Protein AF-A0A4Y9ZRH6-F1 (afdb_monomer_lite)

Organism: NCBI:txid135208

pLDDT: mean 76.88, std 17.37, range [29.81, 97.06]

Structure (mmCIF, N/CA/C/O backbone):
data_AF-A0A4Y9ZRH6-F1
#
_entry.id   AF-A0A4Y9ZRH6-F1
#
loop_
_atom_site.group_PDB
_atom_site.id
_atom_site.type_symbol
_atom_site.label_atom_id
_atom_site.label_alt_id
_atom_site.label_comp_id
_atom_site.label_asym_id
_atom_site.label_entity_id
_atom_site.label_seq_id
_atom_site.pdbx_PDB_ins_code
_atom_site.Cartn_x
_atom_site.Cartn_y
_atom_site.Cartn_z
_atom_site.occupancy
_atom_site.B_iso_or_equiv
_atom_site.auth_seq_id
_atom_site.auth_comp_id
_atom_site.auth_asym_id
_atom_site.auth_atom_id
_atom_site.pdbx_PDB_model_num
ATOM 1 N N . MET A 1 1 ? -8.234 -29.276 22.939 1.00 29.81 1 MET A N 1
ATOM 2 C CA . MET A 1 1 ? -7.786 -28.332 23.986 1.00 29.81 1 MET A CA 1
ATOM 3 C C . MET A 1 1 ? -8.443 -26.988 23.725 1.00 29.81 1 MET A C 1
ATOM 5 O O . MET A 1 1 ? -8.196 -26.411 22.676 1.00 29.81 1 MET A O 1
ATOM 9 N N . HIS A 1 2 ? -9.312 -26.534 24.627 1.00 30.56 2 HIS A N 1
ATOM 10 C CA . HIS A 1 2 ? -9.895 -25.193 24.592 1.00 30.56 2 HIS A CA 1
ATOM 11 C C . HIS A 1 2 ? -9.043 -24.283 25.479 1.00 30.56 2 HIS A C 1
ATOM 13 O O . HIS A 1 2 ? -9.011 -24.467 26.691 1.00 30.56 2 HIS A O 1
ATOM 19 N N . PHE A 1 3 ? -8.338 -23.324 24.879 1.00 36.41 3 PHE A N 1
ATOM 20 C CA . PHE A 1 3 ? -7.765 -22.205 25.623 1.00 36.41 3 PHE A CA 1
ATOM 21 C C . PHE A 1 3 ? -8.891 -21.202 25.886 1.00 36.41 3 PHE A C 1
ATOM 23 O O . PHE A 1 3 ? -9.261 -20.420 25.013 1.00 36.41 3 PHE A O 1
ATOM 30 N N . THR A 1 4 ? -9.487 -21.264 27.071 1.00 41.31 4 THR A N 1
ATOM 31 C CA . THR A 1 4 ? -10.349 -20.201 27.592 1.00 41.31 4 THR A CA 1
ATOM 32 C C . THR A 1 4 ? -9.471 -19.233 28.370 1.00 41.31 4 THR A C 1
ATOM 34 O O . THR A 1 4 ? -8.949 -19.582 29.426 1.00 41.31 4 THR A O 1
ATOM 37 N N . PHE A 1 5 ? -9.275 -18.030 27.828 1.00 48.41 5 PHE A N 1
ATOM 38 C CA . PHE A 1 5 ? -8.678 -16.926 28.575 1.00 48.41 5 PHE A CA 1
ATOM 39 C C . PHE A 1 5 ? -9.571 -16.623 29.787 1.00 48.41 5 PHE A C 1
ATOM 41 O O . PHE A 1 5 ? -10.789 -16.510 29.639 1.00 48.41 5 PHE A O 1
ATOM 48 N N . GLY A 1 6 ? -8.980 -16.560 30.983 1.00 41.19 6 GLY A N 1
ATOM 49 C CA . GLY A 1 6 ? -9.713 -16.265 32.213 1.00 41.19 6 GLY A CA 1
ATOM 50 C C . GLY A 1 6 ? 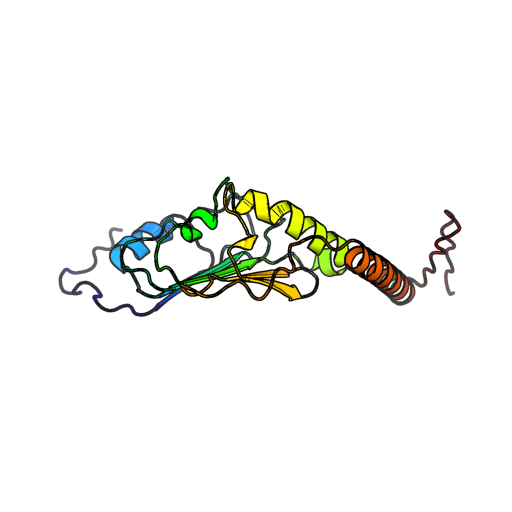-10.376 -14.889 32.145 1.00 41.19 6 GLY A C 1
ATOM 51 O O . GLY A 1 6 ? -9.786 -13.942 31.627 1.00 41.19 6 GLY A O 1
ATOM 52 N N . ALA A 1 7 ? -11.584 -14.778 32.702 1.00 49.62 7 ALA A N 1
ATOM 53 C CA . ALA A 1 7 ? -12.368 -13.540 32.782 1.00 49.62 7 ALA A CA 1
ATOM 54 C C . ALA A 1 7 ? -11.672 -12.392 33.553 1.00 49.62 7 ALA A C 1
ATOM 56 O O . ALA A 1 7 ? -12.177 -11.275 33.586 1.00 49.62 7 ALA A O 1
ATOM 57 N N . GLU A 1 8 ? -10.514 -12.666 34.159 1.00 45.28 8 GLU A N 1
ATOM 58 C CA . GLU A 1 8 ? -9.693 -11.719 34.922 1.00 45.28 8 GLU A CA 1
ATOM 59 C C . GLU A 1 8 ? -8.748 -10.882 34.049 1.00 45.28 8 GLU A C 1
ATOM 61 O O . GLU A 1 8 ? -8.195 -9.881 34.502 1.00 45.28 8 GLU A O 1
ATOM 66 N N . LEU A 1 9 ? -8.584 -11.241 32.773 1.00 48.19 9 LEU A N 1
ATOM 67 C CA . LEU A 1 9 ? -7.953 -10.356 31.804 1.00 48.19 9 LEU A CA 1
ATOM 68 C C . LEU A 1 9 ? -9.015 -9.367 31.330 1.00 48.19 9 LEU A C 1
ATOM 70 O O . LEU A 1 9 ? -9.773 -9.655 30.403 1.00 48.19 9 LEU A O 1
ATOM 74 N N . ALA A 1 10 ? -9.079 -8.202 31.982 1.00 45.12 10 ALA A N 1
ATOM 75 C CA . ALA A 1 10 ? -9.819 -7.061 31.456 1.00 45.12 10 ALA A CA 1
ATOM 76 C C . ALA A 1 10 ? -9.507 -6.906 29.952 1.00 45.12 10 ALA A C 1
ATOM 78 O O . ALA A 1 10 ? -8.356 -7.133 29.555 1.00 45.12 10 ALA A O 1
ATOM 79 N N . PRO A 1 11 ? -10.490 -6.542 29.101 1.00 48.72 11 PRO A N 1
ATOM 80 C CA . PRO A 1 11 ? -10.232 -6.286 27.691 1.00 48.72 11 PRO A CA 1
ATOM 81 C C . PRO A 1 11 ? -9.013 -5.374 27.589 1.00 48.72 11 PRO A C 1
ATOM 83 O O . PRO A 1 11 ? -8.936 -4.376 28.312 1.00 48.72 11 PRO A O 1
ATOM 86 N N . TRP A 1 12 ? -8.038 -5.750 26.762 1.00 52.88 12 TRP A N 1
ATOM 87 C CA . TRP A 1 12 ? -6.820 -4.972 26.559 1.00 52.88 12 TRP A CA 1
ATOM 88 C C . TRP A 1 12 ? -7.225 -3.643 25.918 1.00 52.88 12 TRP A C 1
ATOM 90 O O . TRP A 1 12 ? -7.275 -3.505 24.704 1.00 52.88 12 TRP A O 1
ATOM 100 N N . THR A 1 13 ? -7.596 -2.675 26.750 1.00 52.75 13 THR A N 1
ATOM 101 C CA . THR A 1 13 ? -8.330 -1.465 26.351 1.00 52.75 13 THR A CA 1
ATOM 102 C C . THR A 1 13 ? -7.441 -0.441 25.652 1.00 52.75 13 THR A C 1
ATOM 104 O O . THR A 1 13 ? -7.932 0.585 25.198 1.00 52.75 13 THR A O 1
ATOM 107 N N . HIS A 1 14 ? -6.135 -0.703 25.561 1.00 59.50 14 HIS A N 1
ATOM 108 C CA . HIS A 1 14 ? -5.148 0.285 25.137 1.00 59.50 14 HIS A CA 1
ATOM 109 C C . HIS A 1 14 ? -3.983 -0.342 24.361 1.00 59.50 14 HIS A C 1
ATOM 111 O O . HIS A 1 14 ? -2.826 0.019 24.580 1.00 59.50 14 HIS A O 1
ATOM 117 N N . VAL A 1 15 ? -4.244 -1.292 23.456 1.00 66.75 15 VAL A N 1
ATOM 118 C CA . VAL A 1 15 ? -3.190 -1.689 22.511 1.00 66.75 15 VAL A CA 1
ATOM 119 C C . VAL A 1 15 ? -2.981 -0.541 21.523 1.00 66.75 15 VAL A C 1
ATOM 121 O O . VAL A 1 15 ? -3.800 -0.312 20.640 1.00 66.75 15 VAL A O 1
ATOM 124 N N . GLY A 1 16 ? -1.900 0.220 21.702 1.00 78.62 16 GLY A N 1
ATOM 125 C CA . GLY A 1 16 ? -1.593 1.369 20.845 1.00 78.62 16 GLY A CA 1
ATOM 126 C C . GLY A 1 16 ? -1.285 0.948 19.409 1.00 78.62 16 GLY A C 1
ATOM 127 O O . GLY A 1 16 ? -1.923 1.433 18.476 1.00 78.62 16 GLY A O 1
ATOM 128 N N . SER A 1 17 ? -0.355 0.002 19.244 1.00 89.06 17 SER A N 1
ATOM 129 C CA . SER A 1 17 ? 0.072 -0.494 17.937 1.00 89.06 17 SER A CA 1
ATOM 130 C C . SER A 1 17 ? 0.304 -2.007 17.919 1.00 89.06 17 SER A C 1
ATOM 132 O O . SER A 1 17 ? 0.752 -2.596 18.904 1.00 89.06 17 SER A O 1
ATOM 134 N N . ILE A 1 18 ? 0.003 -2.651 16.787 1.00 91.06 18 ILE A N 1
ATOM 135 C CA . ILE A 1 18 ? 0.317 -4.066 16.530 1.00 91.06 18 ILE A CA 1
ATOM 136 C C . ILE A 1 18 ? 1.046 -4.193 15.195 1.00 91.06 18 ILE A C 1
ATOM 138 O O . ILE A 1 18 ? 0.680 -3.552 14.212 1.00 91.06 18 ILE A O 1
ATOM 142 N N . LYS A 1 19 ? 2.041 -5.084 15.140 1.00 93.69 19 LYS A N 1
ATOM 143 C CA . LYS A 1 19 ? 2.654 -5.541 13.891 1.00 93.69 19 LYS A CA 1
ATOM 144 C C . LYS A 1 19 ? 2.364 -7.021 13.665 1.00 93.69 19 LYS A C 1
ATOM 146 O O . LYS A 1 19 ? 2.701 -7.850 14.506 1.00 93.69 19 LYS A O 1
ATOM 151 N N . ILE A 1 20 ? 1.803 -7.342 12.505 1.00 92.62 20 ILE A N 1
ATOM 152 C CA . ILE A 1 20 ? 1.504 -8.702 12.060 1.00 92.62 20 ILE A CA 1
ATOM 153 C C . ILE A 1 20 ? 2.400 -9.038 10.875 1.00 92.62 20 ILE A C 1
ATOM 155 O O . ILE A 1 20 ? 2.472 -8.285 9.905 1.00 92.62 20 ILE A O 1
ATOM 159 N N . LYS A 1 21 ? 3.070 -10.188 10.956 1.00 91.69 21 LYS A N 1
ATOM 160 C CA . LYS A 1 21 ? 3.791 -10.792 9.833 1.00 91.69 21 LYS A CA 1
ATOM 161 C C . LYS A 1 21 ? 3.007 -11.975 9.297 1.00 91.69 21 LYS A C 1
ATOM 163 O O . LYS A 1 21 ? 2.427 -12.712 10.090 1.00 91.69 21 LYS A O 1
ATOM 168 N N . ASN A 1 22 ? 3.071 -12.180 7.984 1.00 87.94 22 ASN A N 1
ATOM 169 C CA . ASN A 1 22 ? 2.345 -13.231 7.277 1.00 87.94 22 ASN A CA 1
ATOM 170 C C . ASN A 1 22 ? 0.850 -13.182 7.610 1.00 87.94 22 ASN A C 1
ATOM 172 O O . ASN A 1 22 ? 0.287 -14.137 8.141 1.00 87.94 22 ASN A O 1
ATOM 176 N N . PHE A 1 23 ? 0.238 -12.022 7.371 1.00 89.44 23 PHE A N 1
ATOM 177 C CA . PHE A 1 23 ? -1.186 -11.837 7.621 1.00 89.44 23 PHE A CA 1
ATOM 178 C C . PHE A 1 23 ? -2.036 -12.811 6.797 1.00 89.44 23 PHE A C 1
ATOM 180 O O . PHE A 1 23 ? -1.815 -12.983 5.598 1.00 89.44 23 PHE A O 1
ATOM 187 N N . ASP A 1 24 ? -3.016 -13.401 7.475 1.00 87.62 24 ASP A N 1
ATOM 188 C CA . ASP A 1 24 ? -4.067 -14.265 6.948 1.00 87.62 24 ASP A CA 1
ATOM 189 C C . ASP A 1 24 ? -5.380 -13.978 7.703 1.00 87.62 24 ASP A C 1
ATOM 191 O O . ASP A 1 24 ? -5.407 -13.277 8.723 1.00 87.62 24 ASP A O 1
ATOM 195 N N . SER A 1 25 ? -6.481 -14.545 7.224 1.00 84.31 25 SER A N 1
ATOM 196 C CA . SER A 1 25 ? -7.821 -14.423 7.813 1.00 84.31 25 SER A CA 1
ATOM 197 C C . SER A 1 25 ? -7.920 -14.837 9.289 1.00 84.31 25 SER A C 1
ATOM 199 O O . SER A 1 25 ? -8.844 -14.402 9.983 1.00 84.31 25 SER A O 1
ATOM 201 N N . LYS A 1 26 ? -6.977 -15.617 9.836 1.00 87.06 26 LYS A N 1
ATOM 202 C CA . LYS A 1 26 ? -7.002 -15.994 11.263 1.00 87.06 26 LYS A CA 1
ATOM 203 C C . LYS A 1 26 ? -6.704 -14.800 12.163 1.00 87.06 26 LYS A C 1
ATOM 205 O O . LYS A 1 26 ? -7.192 -14.749 13.294 1.00 87.06 26 LYS A O 1
ATOM 210 N N . TRP A 1 27 ? -5.951 -13.821 11.661 1.00 87.06 27 TRP A N 1
ATOM 211 C CA . TRP A 1 27 ? -5.665 -12.584 12.382 1.00 87.06 27 TRP A CA 1
ATOM 212 C C . TRP A 1 27 ? -6.882 -11.669 12.517 1.00 87.06 27 TRP A C 1
ATOM 214 O O . TRP A 1 27 ? -6.920 -10.878 13.461 1.00 87.06 27 TRP A O 1
ATOM 224 N N . CYS A 1 28 ? -7.902 -11.803 11.659 1.00 82.38 28 CYS A N 1
ATOM 225 C CA . CYS A 1 28 ? -9.114 -10.979 11.723 1.00 82.38 28 CYS A CA 1
ATOM 226 C C . CYS A 1 28 ? -9.774 -11.051 13.104 1.00 82.38 28 CYS A C 1
ATOM 228 O O . CYS A 1 28 ? -10.028 -10.018 13.718 1.00 82.38 28 CYS A O 1
ATOM 230 N N . ARG A 1 29 ? -9.927 -12.259 13.662 1.00 81.50 29 ARG A N 1
ATOM 231 C CA . ARG A 1 29 ? -10.531 -12.451 14.990 1.00 81.50 29 ARG A CA 1
ATOM 232 C C . ARG A 1 29 ? -9.730 -11.782 16.110 1.00 81.50 29 ARG A C 1
ATOM 234 O O . ARG A 1 29 ? -10.303 -11.291 17.076 1.00 81.50 29 ARG A O 1
ATOM 241 N N . VAL A 1 30 ? -8.402 -11.773 16.003 1.00 84.94 30 VAL A N 1
ATOM 242 C CA . VAL A 1 30 ? -7.528 -11.119 16.990 1.00 84.94 30 VAL A CA 1
ATOM 243 C C . VAL A 1 30 ? -7.681 -9.599 16.906 1.00 84.94 30 VAL A C 1
ATOM 245 O O . VAL A 1 30 ? -7.817 -8.933 17.932 1.00 84.94 30 VAL A O 1
ATOM 248 N N . LEU A 1 31 ? -7.713 -9.051 15.691 1.00 86.19 31 LEU A N 1
ATOM 249 C CA . LEU A 1 31 ? -7.872 -7.616 15.454 1.00 86.19 31 LEU A CA 1
ATOM 250 C C . LEU A 1 31 ? -9.256 -7.099 15.854 1.00 86.19 31 LEU A C 1
ATOM 252 O O . LEU A 1 31 ? -9.356 -5.997 16.386 1.00 86.19 31 LEU A O 1
ATOM 256 N N . GLU A 1 32 ? -10.305 -7.901 15.685 1.00 83.56 32 GLU A N 1
ATOM 257 C CA . GLU A 1 32 ? -11.659 -7.570 16.145 1.00 83.56 32 GLU A CA 1
ATOM 258 C C . GLU A 1 32 ? -11.751 -7.388 17.664 1.00 83.56 32 GLU A C 1
ATOM 260 O O . GLU A 1 32 ? -12.544 -6.562 18.127 1.00 83.56 32 GLU A O 1
ATOM 265 N N . ILE A 1 33 ? -10.945 -8.145 18.420 1.00 84.06 33 ILE A N 1
ATOM 266 C CA . ILE A 1 33 ? -10.895 -8.111 19.887 1.00 84.06 33 ILE A CA 1
ATOM 267 C C . ILE A 1 33 ? -9.993 -6.974 20.374 1.00 84.06 33 ILE A C 1
ATOM 269 O O . ILE A 1 33 ? -10.384 -6.225 21.265 1.00 84.06 33 ILE A O 1
ATOM 273 N N . LEU A 1 34 ? -8.785 -6.855 19.814 1.00 86.50 34 LEU A N 1
ATOM 274 C CA . LEU A 1 34 ? -7.774 -5.912 20.305 1.00 86.50 34 LEU A CA 1
ATOM 275 C C . LEU A 1 34 ? -7.978 -4.485 19.793 1.00 86.50 34 LEU A C 1
ATOM 277 O O . LEU A 1 34 ? -7.636 -3.543 20.500 1.00 86.50 34 LEU A O 1
ATOM 281 N N . ARG A 1 35 ? -8.495 -4.338 18.566 1.00 87.69 35 ARG A N 1
ATOM 282 C CA . ARG A 1 35 ? -8.761 -3.066 17.875 1.00 87.69 35 ARG A CA 1
ATOM 283 C C . ARG A 1 35 ? -7.688 -1.990 18.100 1.00 87.69 35 ARG A C 1
ATOM 285 O O . ARG A 1 35 ? -8.018 -0.898 18.568 1.00 87.69 35 ARG A O 1
ATOM 292 N N . PRO A 1 36 ? -6.408 -2.257 17.779 1.00 90.06 36 PRO A N 1
ATOM 293 C CA . PRO A 1 36 ? -5.373 -1.252 17.963 1.00 90.06 36 PRO A CA 1
ATOM 294 C C . PRO A 1 36 ? -5.628 -0.010 17.104 1.00 90.06 36 PRO A C 1
ATOM 296 O O . PRO A 1 36 ? -6.182 -0.103 16.004 1.00 90.06 36 PRO A O 1
ATOM 299 N N . ALA A 1 37 ? -5.192 1.149 17.597 1.00 90.75 37 ALA A N 1
ATOM 300 C CA . ALA A 1 37 ? -5.298 2.409 16.860 1.00 90.75 37 ALA A CA 1
ATOM 301 C C . ALA A 1 37 ? -4.329 2.463 15.666 1.00 90.75 37 ALA A C 1
ATOM 303 O O . ALA A 1 37 ? -4.621 3.123 14.668 1.00 90.75 37 ALA A O 1
ATOM 304 N N . GLU A 1 38 ? -3.198 1.761 15.755 1.00 94.94 38 GLU A N 1
ATOM 305 C CA . GLU A 1 38 ? -2.198 1.666 14.694 1.00 94.94 38 GLU A CA 1
ATOM 306 C C . GLU A 1 38 ? -1.905 0.201 14.351 1.00 94.94 38 GLU A C 1
ATOM 308 O O . GLU A 1 38 ? -1.694 -0.640 15.229 1.00 94.94 38 GLU A O 1
ATOM 313 N N . LEU A 1 39 ? -1.865 -0.119 13.061 1.00 95.38 39 LEU A N 1
ATOM 314 C CA . LEU A 1 39 ? -1.647 -1.479 12.590 1.00 95.38 39 LEU A CA 1
ATOM 315 C C . 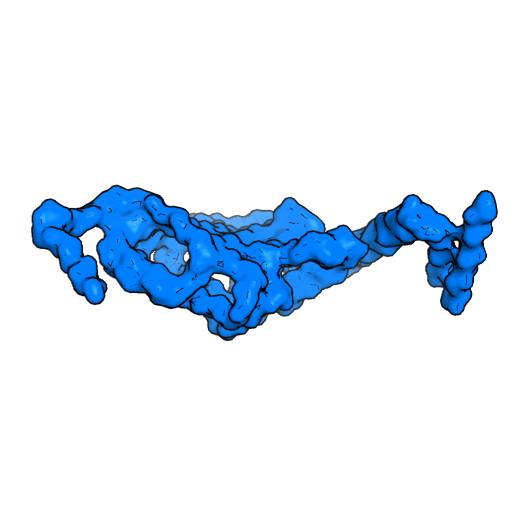LEU A 1 39 ? -0.589 -1.514 11.491 1.00 95.38 39 LEU A C 1
ATOM 317 O O . LEU A 1 39 ? -0.649 -0.758 10.526 1.00 95.38 39 LEU A O 1
ATOM 321 N N . THR A 1 40 ? 0.356 -2.441 11.608 1.00 96.31 40 THR A N 1
ATOM 322 C CA . THR A 1 40 ? 1.285 -2.793 10.535 1.00 96.31 40 THR A CA 1
ATOM 323 C C . THR A 1 40 ? 1.013 -4.220 10.072 1.00 96.31 40 THR A C 1
ATOM 325 O O . THR A 1 40 ? 1.121 -5.158 10.862 1.00 96.31 40 THR A O 1
ATOM 328 N N . ILE A 1 41 ? 0.702 -4.392 8.791 1.00 95.12 41 ILE A N 1
ATOM 329 C CA . ILE A 1 41 ? 0.433 -5.674 8.140 1.00 95.12 41 ILE A CA 1
ATOM 330 C C . ILE A 1 41 ? 1.541 -5.961 7.131 1.00 95.12 41 ILE A C 1
ATOM 332 O O . ILE A 1 41 ? 1.778 -5.186 6.208 1.00 95.12 41 ILE A O 1
ATOM 336 N N . GLU A 1 42 ? 2.197 -7.103 7.271 1.00 93.44 42 GLU A N 1
ATOM 337 C CA . GLU A 1 42 ? 3.131 -7.635 6.284 1.00 93.44 42 GLU A CA 1
ATOM 338 C C . GLU A 1 42 ? 2.556 -8.938 5.719 1.00 93.44 42 GLU A C 1
ATOM 340 O O . GLU A 1 42 ? 2.352 -9.910 6.453 1.00 93.44 42 GLU A O 1
ATOM 345 N N . TYR A 1 43 ? 2.257 -8.944 4.421 1.00 91.00 43 TYR A N 1
ATOM 346 C CA . TYR A 1 43 ? 1.747 -10.122 3.725 1.00 91.00 43 TYR A CA 1
ATOM 347 C C . TYR A 1 43 ? 2.877 -11.092 3.391 1.00 91.00 43 TYR A C 1
ATOM 349 O O . TYR A 1 43 ? 3.997 -10.682 3.077 1.00 91.00 43 TYR A O 1
ATOM 357 N N . ALA A 1 44 ? 2.561 -12.387 3.433 1.00 85.31 44 ALA A N 1
ATOM 358 C CA . ALA A 1 44 ? 3.474 -13.419 2.967 1.00 85.31 44 ALA A CA 1
ATOM 359 C C . ALA A 1 44 ? 3.691 -13.303 1.449 1.00 85.31 44 ALA A C 1
ATOM 361 O O . ALA A 1 44 ? 2.824 -12.838 0.708 1.00 85.31 44 ALA A O 1
ATOM 362 N N . TRP A 1 45 ? 4.865 -13.732 0.991 1.00 76.62 45 TRP A N 1
ATOM 363 C CA . TRP A 1 45 ? 5.232 -13.750 -0.427 1.00 76.62 45 TRP A CA 1
ATOM 364 C C . TRP A 1 45 ? 5.001 -15.120 -1.088 1.00 76.62 45 TRP A C 1
ATOM 366 O O . TRP A 1 45 ? 4.900 -15.196 -2.311 1.00 76.62 45 TRP A O 1
ATOM 376 N N . GLU A 1 46 ? 4.882 -16.194 -0.301 1.00 71.56 46 GLU A N 1
ATOM 377 C CA . GLU A 1 46 ? 4.617 -17.549 -0.796 1.00 71.56 46 GLU A CA 1
ATOM 378 C C . GLU A 1 46 ? 3.124 -17.900 -0.759 1.00 71.56 46 GLU A C 1
ATOM 380 O O . GLU A 1 46 ? 2.438 -17.655 0.231 1.00 71.56 46 GLU A O 1
ATOM 385 N N . GLY A 1 47 ? 2.659 -18.599 -1.801 1.00 59.06 47 GLY A N 1
ATOM 386 C CA . GLY A 1 47 ? 1.683 -19.671 -1.594 1.00 59.06 47 GLY A CA 1
ATOM 387 C C . GLY A 1 47 ? 0.193 -19.386 -1.792 1.00 59.06 47 GLY A C 1
ATOM 388 O O . GLY A 1 47 ? -0.591 -20.252 -1.412 1.00 59.06 47 GLY A O 1
ATOM 389 N N . GLY A 1 48 ? -0.246 -18.284 -2.416 1.00 72.88 48 GLY A N 1
ATOM 390 C CA . GLY A 1 48 ? -1.659 -18.204 -2.813 1.00 72.88 48 GLY A CA 1
ATOM 391 C C . GLY A 1 48 ? -2.255 -16.825 -3.061 1.00 72.88 48 GLY A C 1
ATOM 392 O O . GLY A 1 48 ? -1.570 -15.857 -3.395 1.00 72.88 48 GLY A O 1
ATOM 393 N N . GLU A 1 49 ? -3.580 -16.797 -2.966 1.00 82.81 49 GLU A N 1
ATOM 394 C CA . GLU A 1 49 ? -4.394 -15.588 -2.941 1.00 82.81 49 GLU A CA 1
ATOM 395 C C . GLU A 1 49 ? -4.276 -14.928 -1.563 1.00 82.81 49 GLU A C 1
ATOM 397 O O . GLU A 1 49 ? -4.354 -15.611 -0.543 1.00 82.81 49 GLU A O 1
ATOM 402 N N . LEU A 1 50 ? -4.024 -13.618 -1.532 1.00 86.94 50 LEU A N 1
ATOM 403 C CA . LEU A 1 50 ? -3.908 -12.877 -0.277 1.00 86.94 50 LEU A CA 1
ATOM 404 C C . LEU A 1 50 ? -5.289 -12.518 0.275 1.00 86.94 50 LEU A C 1
ATOM 406 O O . LEU A 1 50 ? -6.127 -11.974 -0.443 1.00 86.94 50 LEU A O 1
ATOM 410 N N . ASP A 1 51 ? -5.478 -12.740 1.576 1.00 87.44 51 ASP A N 1
ATOM 411 C CA . ASP A 1 51 ? -6.684 -12.323 2.289 1.00 87.44 51 ASP A CA 1
ATOM 412 C C . ASP A 1 51 ? -6.745 -10.795 2.417 1.00 87.44 51 ASP A C 1
ATOM 414 O O . ASP A 1 51 ? -5.796 -10.150 2.855 1.00 87.44 51 ASP A O 1
ATOM 418 N N . LYS A 1 52 ? -7.883 -10.195 2.074 1.00 89.19 52 LYS A N 1
ATOM 419 C CA . LYS A 1 52 ? -8.084 -8.746 2.187 1.00 89.19 52 LYS A CA 1
ATOM 420 C C . LYS A 1 52 ? -8.303 -8.329 3.641 1.00 89.19 52 LYS A C 1
ATOM 422 O O . LYS A 1 52 ? -9.170 -8.865 4.330 1.00 89.19 52 LYS A O 1
ATOM 427 N N . PHE A 1 53 ? -7.590 -7.293 4.079 1.00 91.50 53 PHE A N 1
ATOM 428 C CA . PHE A 1 53 ? -7.868 -6.630 5.352 1.00 91.50 53 PHE A CA 1
ATOM 429 C C . PHE A 1 53 ? -9.048 -5.654 5.236 1.00 91.50 53 PHE A C 1
ATOM 431 O O . PHE A 1 53 ? -9.097 -4.826 4.323 1.00 91.50 53 PHE A O 1
ATOM 438 N N . VAL A 1 54 ? -9.968 -5.715 6.202 1.00 91.50 54 VAL A N 1
ATOM 439 C CA . VAL A 1 54 ? -11.096 -4.785 6.338 1.00 91.50 54 VAL A CA 1
ATOM 440 C C . VAL A 1 54 ? -10.877 -3.914 7.581 1.00 91.50 54 VAL A C 1
ATOM 442 O O . VAL A 1 54 ? -10.808 -4.452 8.688 1.00 91.50 54 VAL A O 1
ATOM 445 N N . PRO A 1 55 ? -10.766 -2.582 7.432 1.00 92.06 55 PRO A N 1
ATOM 446 C CA . PRO A 1 55 ? -10.626 -1.671 8.562 1.00 92.06 55 PRO A CA 1
ATOM 447 C C . PRO A 1 55 ? -11.817 -1.728 9.516 1.00 92.06 55 PRO A C 1
ATOM 449 O O . PRO A 1 55 ? -12.966 -1.863 9.097 1.00 92.06 55 PRO A O 1
ATOM 452 N N . TYR A 1 56 ? -11.539 -1.561 10.806 1.00 90.19 56 TYR A N 1
ATOM 453 C CA . TYR A 1 56 ? -12.545 -1.448 11.860 1.00 90.19 56 TYR A CA 1
ATOM 454 C C . TYR A 1 56 ? -12.612 -0.009 12.403 1.00 90.19 56 TYR A C 1
ATOM 456 O O . TYR A 1 56 ? -11.631 0.737 1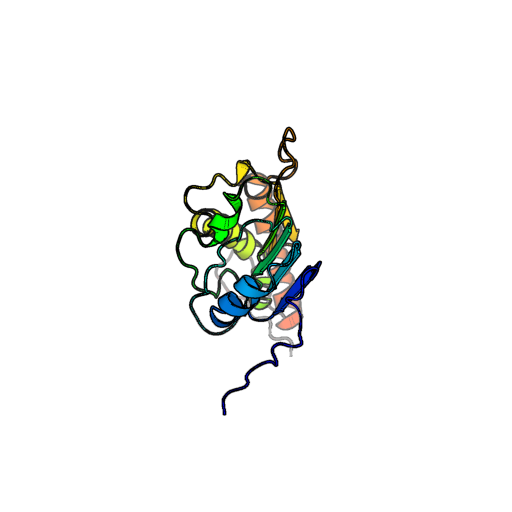2.305 1.00 90.19 56 TYR A O 1
ATOM 464 N N . PRO A 1 57 ? -13.741 0.398 13.017 1.00 89.00 57 PRO A N 1
ATOM 465 C CA . PRO A 1 57 ? -13.872 1.726 13.610 1.00 89.00 57 PRO A CA 1
ATOM 466 C C . PRO A 1 57 ? -12.787 2.002 14.656 1.00 89.00 57 PRO A C 1
ATOM 468 O O . PRO A 1 57 ? -12.541 1.175 15.535 1.00 89.00 57 PRO A O 1
ATOM 471 N N . GLY A 1 58 ? -12.171 3.183 14.580 1.00 87.12 58 GLY A N 1
ATOM 472 C CA . GLY A 1 58 ? -11.123 3.618 15.508 1.00 87.12 58 GLY A CA 1
ATOM 473 C C . GLY A 1 58 ? -9.691 3.306 15.063 1.00 87.12 58 GLY A C 1
ATOM 474 O O . GLY A 1 58 ? -8.759 3.790 15.707 1.00 87.12 58 GLY A O 1
ATOM 475 N N . LEU A 1 59 ? -9.495 2.571 13.961 1.00 92.19 59 LEU A N 1
ATOM 476 C CA . LEU A 1 59 ? -8.185 2.454 13.321 1.00 92.19 59 LEU A CA 1
ATOM 477 C C . LEU A 1 59 ? -7.778 3.815 12.737 1.00 92.19 59 LEU A C 1
ATOM 479 O O . LEU A 1 59 ? -8.465 4.351 11.871 1.00 92.19 59 LEU A O 1
ATOM 483 N N . LYS A 1 60 ? -6.661 4.366 13.211 1.00 93.31 60 LYS A N 1
ATOM 484 C CA . LYS A 1 60 ? -6.136 5.674 12.792 1.00 93.31 60 LYS A CA 1
ATOM 485 C C . LYS A 1 60 ? -5.023 5.555 11.765 1.00 93.31 60 LYS A C 1
ATOM 487 O O . LYS A 1 60 ? -4.918 6.408 10.889 1.00 93.31 60 LYS A O 1
ATOM 492 N N . LYS A 1 61 ? -4.189 4.517 11.884 1.00 95.56 61 LYS A N 1
ATOM 493 C CA . LYS A 1 61 ? -3.027 4.324 11.018 1.00 95.56 61 LYS A CA 1
ATOM 494 C C . LYS A 1 61 ? -2.879 2.883 10.552 1.00 95.56 61 LYS A C 1
ATOM 496 O O . LYS A 1 61 ? -2.946 1.963 11.366 1.00 95.56 61 LYS A O 1
ATOM 501 N N . LEU A 1 62 ? -2.615 2.702 9.262 1.00 96.88 62 LEU A N 1
ATOM 502 C CA . LEU A 1 62 ? -2.392 1.402 8.641 1.00 96.88 62 LEU A CA 1
ATOM 503 C C . LEU A 1 62 ? -1.154 1.406 7.732 1.00 96.88 62 LEU A C 1
ATOM 505 O O . LEU A 1 62 ? -1.145 2.013 6.663 1.00 96.88 62 LEU A O 1
ATOM 509 N N . ASP A 1 63 ? -0.133 0.652 8.117 1.00 97.06 63 ASP A N 1
ATOM 510 C CA . ASP A 1 63 ? 1.044 0.396 7.289 1.00 97.06 63 ASP A CA 1
ATOM 511 C C . ASP A 1 63 ? 0.946 -1.009 6.678 1.00 97.06 63 ASP A C 1
ATOM 513 O O . ASP A 1 63 ? 0.922 -2.004 7.396 1.00 97.06 63 ASP A O 1
ATOM 517 N N . VAL A 1 64 ? 0.901 -1.116 5.352 1.00 95.81 64 VAL A N 1
ATOM 518 C CA . VAL A 1 64 ? 0.803 -2.391 4.628 1.00 95.81 64 VAL A CA 1
ATOM 519 C C . VAL A 1 64 ? 2.071 -2.639 3.826 1.00 95.81 64 VAL A C 1
ATOM 521 O O . VAL A 1 64 ? 2.543 -1.767 3.106 1.00 95.81 64 VAL A O 1
ATOM 524 N N . THR A 1 65 ? 2.613 -3.848 3.909 1.00 94.38 65 THR A N 1
ATOM 525 C CA . THR A 1 65 ? 3.751 -4.306 3.107 1.00 94.38 65 THR A CA 1
ATOM 526 C C . THR A 1 65 ? 3.337 -5.531 2.304 1.00 94.38 65 THR A C 1
ATOM 528 O O . THR A 1 65 ? 3.014 -6.572 2.876 1.00 94.38 65 THR A O 1
ATOM 531 N N . VAL A 1 66 ? 3.379 -5.414 0.976 1.00 90.88 66 VAL A N 1
ATOM 532 C CA . VAL A 1 66 ? 3.229 -6.528 0.034 1.00 90.88 66 VAL A CA 1
ATOM 533 C C . VAL A 1 66 ? 4.560 -6.704 -0.701 1.00 90.88 66 VAL A C 1
ATOM 535 O O . VAL A 1 66 ? 4.817 -6.006 -1.685 1.00 90.88 66 VAL A O 1
ATOM 538 N N . PRO A 1 67 ? 5.451 -7.581 -0.214 1.00 82.81 67 PRO A N 1
ATOM 539 C CA . PRO A 1 67 ? 6.825 -7.649 -0.708 1.00 82.81 67 PRO A CA 1
ATOM 540 C C . PRO A 1 67 ? 6.947 -8.162 -2.152 1.00 82.81 67 PRO A C 1
ATOM 542 O O . PRO A 1 67 ? 7.901 -7.792 -2.830 1.00 82.81 67 PRO A O 1
ATOM 545 N N . GLU A 1 68 ? 5.998 -8.971 -2.641 1.00 82.50 68 GLU A N 1
ATOM 546 C CA . GLU A 1 68 ? 6.050 -9.567 -3.987 1.00 82.50 68 GLU A CA 1
ATOM 547 C C . GLU A 1 68 ? 4.714 -9.446 -4.744 1.00 82.50 68 GLU A C 1
ATOM 549 O O . GLU A 1 68 ? 4.069 -10.442 -5.074 1.00 82.50 68 GLU A O 1
ATOM 554 N N . LEU A 1 69 ? 4.305 -8.216 -5.077 1.00 81.69 69 LEU A N 1
ATOM 555 C CA . LEU A 1 69 ? 2.999 -7.924 -5.694 1.00 81.69 69 LEU A CA 1
ATOM 556 C C . LEU A 1 69 ? 2.746 -8.691 -7.010 1.00 81.69 69 LEU A C 1
ATOM 558 O O . LEU A 1 69 ? 1.607 -9.028 -7.338 1.00 81.69 69 LEU A O 1
ATOM 562 N N . LEU A 1 70 ? 3.804 -8.953 -7.787 1.00 77.31 70 LEU A N 1
ATOM 563 C CA . LEU A 1 70 ? 3.710 -9.662 -9.069 1.00 77.31 70 LEU A CA 1
ATOM 564 C C . LEU A 1 70 ? 3.527 -11.182 -8.933 1.00 77.31 70 LEU A C 1
ATOM 566 O O . LEU A 1 70 ? 3.019 -11.796 -9.872 1.00 77.31 70 LEU A O 1
ATOM 570 N N . ARG A 1 71 ? 3.930 -11.791 -7.811 1.00 77.69 71 ARG A N 1
ATOM 571 C CA . ARG A 1 71 ? 3.854 -13.251 -7.598 1.00 77.69 71 ARG 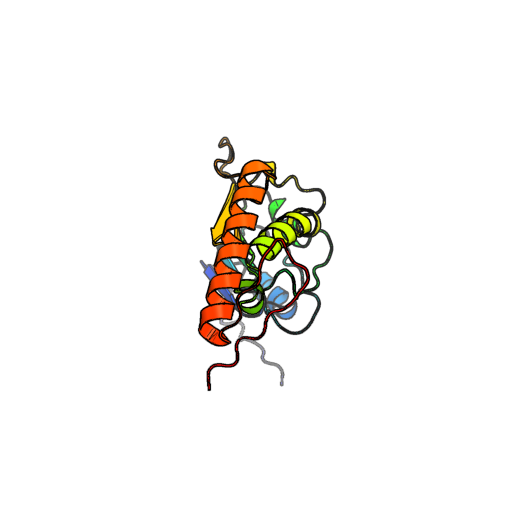A CA 1
ATOM 572 C C . ARG A 1 71 ? 2.600 -13.688 -6.850 1.00 77.69 71 ARG A C 1
ATOM 574 O O . ARG A 1 71 ? 2.177 -14.830 -6.999 1.00 77.69 71 ARG A O 1
ATOM 581 N N . VAL A 1 72 ? 1.985 -12.781 -6.103 1.00 79.31 72 VAL A N 1
ATOM 582 C CA . VAL A 1 72 ? 0.752 -13.054 -5.365 1.00 79.31 72 VAL A CA 1
ATOM 583 C C . VAL A 1 72 ? -0.482 -12.800 -6.228 1.00 79.31 72 VAL A C 1
ATOM 585 O O . VAL A 1 72 ? -0.514 -11.877 -7.053 1.00 79.31 72 VAL A O 1
ATOM 588 N N . LYS A 1 73 ? -1.521 -13.615 -6.037 1.00 81.19 73 LYS A N 1
ATOM 589 C CA . LYS A 1 73 ? -2.858 -13.295 -6.545 1.00 81.19 73 LYS A CA 1
ATOM 590 C C . LYS A 1 73 ? -3.536 -12.382 -5.531 1.00 81.19 73 LYS A C 1
ATOM 592 O O . LYS A 1 73 ? -3.527 -12.661 -4.338 1.00 81.19 73 LYS A O 1
ATOM 597 N N . MET A 1 74 ? -4.091 -11.284 -6.016 1.00 79.88 74 MET A N 1
ATOM 598 C CA . MET A 1 74 ? -4.919 -10.390 -5.216 1.00 79.88 74 MET A CA 1
ATOM 599 C C . MET A 1 74 ? -6.307 -10.399 -5.823 1.00 79.88 74 MET A C 1
ATOM 601 O O . MET A 1 74 ? -6.436 -10.415 -7.051 1.00 79.88 74 MET A O 1
ATOM 605 N N . CYS A 1 75 ? -7.319 -10.372 -4.969 1.00 78.88 75 CYS A N 1
ATOM 606 C CA . CYS A 1 75 ? -8.667 -10.071 -5.403 1.00 78.88 75 CYS A CA 1
ATOM 607 C C . CYS A 1 75 ? -8.755 -8.623 -5.909 1.00 78.88 75 CYS A C 1
ATOM 609 O O . CYS A 1 75 ? -7.907 -7.773 -5.605 1.00 78.88 75 CYS A O 1
ATOM 611 N N . GLU A 1 76 ? -9.786 -8.340 -6.701 1.00 78.38 76 GLU A N 1
ATOM 612 C CA . GLU A 1 76 ? -10.132 -6.962 -7.034 1.00 78.38 76 GLU A CA 1
ATOM 613 C C . GLU A 1 76 ? -10.379 -6.168 -5.747 1.00 78.38 76 GLU A C 1
ATOM 615 O O . GLU A 1 76 ? -10.868 -6.692 -4.739 1.00 78.38 76 GLU A O 1
ATOM 620 N N . SER A 1 77 ? -10.004 -4.890 -5.770 1.00 82.88 77 SER A N 1
ATOM 621 C CA . SER A 1 77 ? -10.254 -3.981 -4.650 1.00 82.88 77 SER A CA 1
ATOM 622 C C . SER A 1 77 ? -9.546 -4.396 -3.348 1.00 82.88 77 SER A C 1
ATOM 624 O O . SER A 1 77 ? -10.014 -4.106 -2.241 1.00 82.88 77 SER A O 1
ATOM 626 N N . PHE A 1 78 ? -8.404 -5.084 -3.460 1.00 88.38 78 PHE A N 1
ATOM 627 C CA . PHE A 1 78 ? -7.579 -5.525 -2.330 1.00 88.38 78 PHE A CA 1
ATOM 628 C C . PHE A 1 78 ? -7.216 -4.369 -1.384 1.00 88.38 78 PHE A C 1
ATOM 630 O O . PHE A 1 78 ? -7.240 -4.523 -0.164 1.00 88.38 78 PHE A O 1
ATOM 637 N N . PHE A 1 79 ? -6.956 -3.183 -1.940 1.00 91.06 79 PHE A N 1
ATOM 638 C CA . PHE A 1 79 ? -6.617 -1.977 -1.183 1.00 91.06 79 PHE A CA 1
ATOM 639 C C . PHE A 1 79 ? -7.818 -1.074 -0.844 1.00 91.06 79 PHE A C 1
ATOM 641 O O . PHE A 1 79 ? -7.622 0.093 -0.533 1.00 91.06 79 PHE A O 1
ATOM 648 N N . ASP A 1 80 ? -9.060 -1.570 -0.832 1.00 90.50 80 ASP A N 1
ATOM 649 C CA . ASP A 1 80 ? -10.248 -0.742 -0.526 1.00 90.50 80 ASP A CA 1
ATOM 650 C C . ASP A 1 80 ? -10.219 -0.021 0.821 1.00 90.50 80 ASP A C 1
ATOM 652 O O . ASP A 1 80 ? -10.973 0.933 1.012 1.00 90.50 80 ASP A O 1
ATOM 656 N N . PHE A 1 81 ? -9.364 -0.437 1.757 1.00 91.69 81 PHE A N 1
ATOM 657 C CA . PHE A 1 81 ? -9.206 0.279 3.019 1.00 91.69 81 PHE A CA 1
ATOM 658 C C . PHE A 1 81 ? -8.875 1.761 2.820 1.00 91.69 81 PHE A C 1
ATOM 660 O O . PHE A 1 81 ? -9.181 2.553 3.705 1.00 91.69 81 PHE A O 1
ATOM 667 N N . VAL A 1 82 ? -8.315 2.158 1.671 1.00 91.75 82 VAL A N 1
ATOM 668 C CA . VAL A 1 82 ? -8.039 3.566 1.346 1.00 91.75 82 VAL A CA 1
ATOM 669 C C . VAL A 1 82 ? -9.303 4.421 1.214 1.00 91.75 82 VAL A C 1
ATOM 671 O O . VAL A 1 82 ? -9.211 5.641 1.272 1.00 91.75 82 VAL A O 1
ATOM 674 N N . LYS A 1 83 ? -10.480 3.800 1.063 1.00 90.12 83 LYS A N 1
ATOM 675 C CA . LYS A 1 83 ? -11.792 4.470 1.090 1.00 90.12 83 LYS A CA 1
ATOM 676 C C . LYS A 1 83 ? -12.249 4.800 2.517 1.00 90.12 83 LYS A C 1
ATOM 678 O O . LYS A 1 83 ? -13.250 5.490 2.686 1.00 90.12 83 LYS A O 1
ATOM 683 N N . THR A 1 84 ? -11.553 4.297 3.540 1.00 90.88 84 THR A N 1
ATOM 684 C CA . THR A 1 84 ? -11.888 4.563 4.945 1.00 90.88 84 THR A CA 1
ATOM 685 C C . THR A 1 84 ? -11.609 6.030 5.268 1.00 90.88 84 THR A C 1
ATOM 687 O O . THR A 1 84 ? -10.459 6.460 5.142 1.00 90.88 84 THR A O 1
ATOM 690 N N . PRO A 1 85 ? -12.622 6.806 5.690 1.00 87.25 85 PRO A N 1
ATOM 691 C CA . PRO A 1 85 ? -12.422 8.203 6.045 1.00 87.25 85 PRO A CA 1
ATOM 692 C C . PRO A 1 85 ? -11.457 8.329 7.228 1.00 87.25 85 PRO A C 1
ATOM 694 O O . PRO A 1 85 ? -11.448 7.484 8.122 1.00 87.25 85 PRO A O 1
ATOM 697 N N . ASP A 1 86 ? -10.644 9.384 7.210 1.00 89.00 86 ASP A N 1
ATOM 698 C CA . ASP A 1 86 ? -9.671 9.741 8.255 1.00 89.00 86 ASP A CA 1
ATOM 699 C C . ASP A 1 86 ? -8.565 8.703 8.546 1.00 89.00 86 ASP A C 1
ATOM 701 O O . ASP A 1 86 ? -7.762 8.900 9.460 1.00 89.00 86 ASP A O 1
ATOM 705 N N . LEU A 1 87 ? -8.465 7.626 7.756 1.00 93.69 87 LEU A N 1
ATOM 706 C CA . LEU A 1 87 ? -7.404 6.630 7.892 1.00 93.69 87 LEU A CA 1
ATOM 707 C C . LEU A 1 87 ? -6.096 7.133 7.265 1.00 93.69 87 LEU A C 1
ATOM 709 O O . LEU A 1 87 ? -5.994 7.324 6.050 1.00 93.69 87 LEU A O 1
ATOM 713 N N . GLU A 1 88 ? -5.049 7.274 8.079 1.00 96.06 88 GLU A N 1
ATOM 714 C CA . GLU A 1 88 ? -3.692 7.439 7.566 1.00 96.06 88 GLU A CA 1
ATOM 715 C C . GLU A 1 88 ? -3.160 6.082 7.101 1.00 96.06 88 GLU A C 1
ATOM 717 O O . GLU A 1 88 ? -3.147 5.122 7.871 1.00 96.06 88 GLU A O 1
ATOM 722 N N . PHE A 1 89 ? -2.702 5.977 5.853 1.00 96.50 89 PHE A N 1
ATOM 723 C CA . PHE A 1 89 ? -2.157 4.717 5.356 1.00 96.50 89 PHE A CA 1
ATOM 724 C C . PHE A 1 89 ? -0.849 4.886 4.588 1.00 96.50 89 PHE A C 1
ATOM 726 O O . PHE A 1 89 ? -0.606 5.900 3.927 1.00 96.50 89 PHE A O 1
ATOM 733 N N . SER A 1 90 ? -0.026 3.839 4.628 1.00 96.75 90 SER A N 1
ATOM 734 C CA . SER A 1 90 ? 1.160 3.679 3.789 1.00 96.75 90 SER A CA 1
ATOM 735 C C . SER A 1 90 ? 1.230 2.249 3.266 1.00 96.75 90 SER A C 1
ATOM 737 O O . SER A 1 90 ? 1.334 1.305 4.038 1.00 96.75 90 SER A O 1
ATOM 739 N N . VAL A 1 91 ? 1.229 2.081 1.949 1.00 95.56 91 VAL A N 1
ATOM 740 C CA . VAL A 1 91 ? 1.361 0.790 1.272 1.00 95.56 91 VAL A CA 1
ATOM 741 C C . VAL A 1 91 ? 2.723 0.717 0.603 1.00 95.56 91 VAL A C 1
ATOM 743 O O . VAL A 1 91 ? 3.008 1.479 -0.317 1.00 95.56 91 VAL A O 1
ATOM 746 N N . PHE A 1 92 ? 3.563 -0.211 1.040 1.00 94.44 92 PHE A N 1
ATOM 747 C CA . PHE A 1 92 ? 4.745 -0.634 0.306 1.00 94.44 92 PHE A CA 1
ATOM 748 C C . PHE A 1 92 ? 4.381 -1.810 -0.598 1.00 94.44 92 PHE A C 1
ATOM 750 O O . PHE A 1 92 ? 3.869 -2.828 -0.126 1.00 94.44 92 PHE A O 1
ATOM 757 N N . VAL A 1 93 ? 4.699 -1.691 -1.883 1.00 90.56 93 VAL A N 1
ATOM 758 C CA . VAL A 1 93 ? 4.623 -2.795 -2.840 1.00 90.56 93 VAL A CA 1
ATOM 759 C C . VAL A 1 93 ? 5.999 -3.049 -3.439 1.00 90.56 93 VAL A C 1
ATOM 761 O O . VAL A 1 93 ? 6.648 -2.144 -3.974 1.00 90.56 93 VAL A O 1
ATOM 764 N N . GLY A 1 94 ? 6.448 -4.294 -3.325 1.00 85.56 94 GLY A N 1
ATOM 765 C CA . GLY A 1 94 ? 7.741 -4.741 -3.815 1.00 85.56 94 GLY A CA 1
ATOM 766 C C . GLY A 1 94 ? 7.641 -5.727 -4.974 1.00 85.56 94 GLY A C 1
ATOM 767 O O . GLY A 1 94 ? 6.576 -6.282 -5.261 1.00 85.56 94 GLY A O 1
ATOM 768 N N . ASN A 1 95 ? 8.787 -5.955 -5.615 1.00 74.81 95 ASN A N 1
ATOM 769 C CA . ASN A 1 95 ? 8.995 -7.000 -6.613 1.00 74.81 95 ASN A CA 1
ATOM 770 C C . ASN A 1 95 ? 10.267 -7.816 -6.310 1.00 74.81 95 ASN A C 1
ATOM 772 O O . ASN A 1 95 ? 11.243 -7.266 -5.789 1.00 74.81 95 ASN A O 1
ATOM 776 N N . PRO A 1 96 ? 10.288 -9.122 -6.645 1.00 64.00 96 PRO A N 1
ATOM 777 C CA . PRO A 1 96 ? 11.356 -10.022 -6.224 1.00 64.00 96 PRO A CA 1
ATOM 778 C C . PRO A 1 96 ? 12.723 -9.669 -6.818 1.00 64.00 96 PRO A C 1
ATOM 780 O O . PRO A 1 96 ? 12.846 -9.121 -7.916 1.00 64.00 96 PRO A O 1
ATOM 783 N N . CYS A 1 97 ? 13.773 -10.078 -6.100 1.00 53.94 97 CYS A N 1
ATOM 784 C CA . CYS A 1 97 ? 15.176 -9.876 -6.465 1.00 53.94 97 CYS A CA 1
ATOM 785 C C . CYS A 1 97 ? 15.564 -10.416 -7.854 1.00 53.94 97 CYS A C 1
ATOM 787 O O . CYS A 1 97 ? 16.481 -9.876 -8.462 1.00 53.94 97 CYS A O 1
ATOM 789 N N . GLU A 1 98 ? 14.879 -11.427 -8.392 1.00 53.66 98 GLU A N 1
ATOM 790 C CA . GLU A 1 98 ? 15.159 -11.967 -9.735 1.00 53.66 98 GLU A CA 1
ATOM 791 C C . GLU A 1 98 ? 14.829 -10.964 -10.852 1.00 53.66 98 GLU A C 1
ATOM 793 O O . GLU A 1 98 ? 15.565 -10.853 -11.833 1.00 53.66 98 GLU A O 1
ATOM 798 N N . TYR A 1 99 ? 13.800 -10.131 -10.661 1.00 52.53 99 TYR A N 1
ATOM 799 C CA . TYR A 1 99 ? 13.499 -9.022 -11.569 1.00 52.53 99 TYR A CA 1
ATOM 800 C C . TYR A 1 99 ? 14.455 -7.840 -11.397 1.00 52.53 99 TYR A C 1
ATOM 802 O O . TYR A 1 99 ? 14.485 -6.962 -12.255 1.00 52.53 99 TYR A O 1
ATOM 810 N N . LYS A 1 100 ? 15.314 -7.827 -10.366 1.00 51.88 100 LYS A N 1
ATOM 811 C CA . LYS A 1 100 ? 16.398 -6.836 -10.263 1.00 51.88 100 LYS A CA 1
ATOM 812 C C . LYS A 1 100 ? 17.509 -7.056 -11.296 1.00 51.88 100 LYS A C 1
ATOM 814 O O . LYS A 1 100 ? 18.456 -6.281 -11.323 1.00 51.88 100 LYS A O 1
ATOM 819 N N . PHE A 1 101 ? 17.417 -8.069 -12.158 1.00 49.34 101 PHE A N 1
ATOM 820 C CA . PHE A 1 101 ? 18.225 -8.143 -13.381 1.00 49.34 101 PHE A CA 1
ATOM 821 C C . PHE A 1 101 ? 17.476 -7.600 -14.617 1.00 49.34 101 PHE A C 1
ATOM 823 O O . PHE A 1 101 ? 18.120 -7.187 -15.576 1.00 49.34 101 PHE A O 1
ATOM 830 N N . HIS A 1 102 ? 16.141 -7.493 -14.555 1.00 56.81 102 HIS A N 1
ATOM 831 C CA . HIS A 1 102 ? 15.241 -6.897 -15.561 1.00 56.81 102 HIS A CA 1
ATOM 832 C C . HIS A 1 102 ? 14.534 -5.656 -14.993 1.00 56.81 102 HIS A C 1
ATOM 834 O O . HIS A 1 102 ? 13.311 -5.499 -15.037 1.00 56.81 102 HIS A O 1
ATOM 840 N N . ILE A 1 103 ? 15.352 -4.793 -14.398 1.00 60.47 103 ILE A N 1
ATOM 841 C CA . ILE A 1 103 ? 14.964 -3.814 -13.387 1.00 60.47 103 ILE A CA 1
ATOM 842 C C . ILE A 1 103 ? 13.846 -2.863 -13.851 1.00 60.47 103 ILE A C 1
ATOM 844 O O . ILE A 1 103 ? 12.923 -2.577 -13.094 1.00 60.47 103 ILE A O 1
ATOM 848 N N . MET A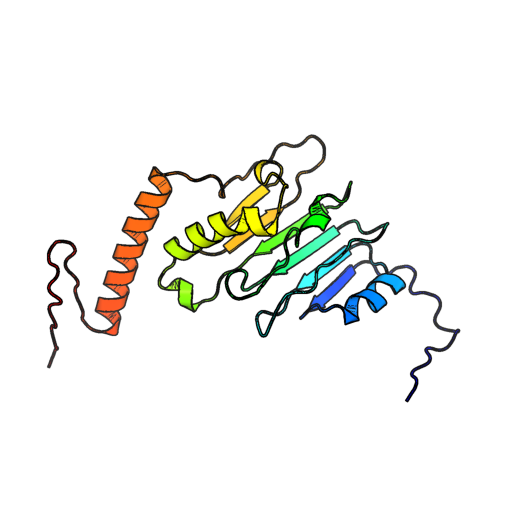 1 104 ? 13.899 -2.394 -15.099 1.00 61.78 104 MET A N 1
ATOM 849 C CA . MET A 1 104 ? 12.968 -1.372 -15.600 1.00 61.78 104 MET A CA 1
ATOM 850 C C . MET A 1 104 ? 11.655 -1.941 -16.139 1.00 61.78 104 MET A C 1
ATOM 852 O O . MET A 1 104 ? 10.592 -1.346 -15.946 1.00 61.78 104 MET A O 1
ATOM 856 N N . GLY A 1 105 ? 11.686 -3.157 -16.696 1.00 67.44 105 GLY A N 1
ATOM 857 C CA . GLY A 1 105 ? 10.464 -3.892 -17.028 1.00 67.44 105 GLY A CA 1
ATOM 858 C C . GLY A 1 105 ? 9.595 -4.137 -15.791 1.00 67.44 105 GLY A C 1
ATOM 859 O O . GLY A 1 105 ? 8.369 -4.075 -15.878 1.00 67.44 105 GLY A O 1
ATOM 860 N N . ALA A 1 106 ? 10.223 -4.325 -14.626 1.00 74.06 106 ALA A N 1
ATOM 861 C CA . ALA A 1 106 ? 9.530 -4.528 -13.359 1.00 74.06 106 ALA A CA 1
ATOM 862 C C . ALA A 1 106 ? 8.770 -3.280 -12.886 1.00 74.06 106 ALA A C 1
ATOM 864 O O . ALA A 1 106 ? 7.618 -3.403 -12.476 1.00 74.06 106 ALA A O 1
ATOM 865 N N . TRP A 1 107 ? 9.357 -2.080 -12.997 1.00 79.94 107 TRP A N 1
ATOM 866 C CA . TRP A 1 107 ? 8.648 -0.835 -12.671 1.00 79.94 107 TRP A CA 1
ATOM 867 C C . TRP A 1 107 ? 7.442 -0.609 -13.583 1.00 79.94 107 TRP A C 1
ATOM 869 O O . TRP A 1 107 ? 6.336 -0.344 -13.112 1.00 79.94 107 TRP A O 1
ATOM 879 N N . ARG A 1 108 ? 7.615 -0.783 -14.898 1.00 79.62 108 ARG A N 1
ATOM 880 C CA . ARG A 1 108 ? 6.502 -0.668 -15.850 1.00 79.62 108 ARG A CA 1
ATOM 881 C C . ARG A 1 108 ? 5.411 -1.706 -15.572 1.00 79.62 108 ARG A C 1
ATOM 883 O O . ARG A 1 108 ? 4.229 -1.366 -15.617 1.00 79.62 108 ARG A O 1
ATOM 890 N N . ALA A 1 109 ? 5.784 -2.949 -15.272 1.00 79.88 109 ALA A N 1
ATOM 891 C CA . ALA A 1 109 ? 4.835 -3.998 -14.905 1.00 79.88 109 ALA A CA 1
ATOM 892 C C . ALA A 1 109 ? 4.084 -3.658 -13.608 1.00 79.88 109 ALA A C 1
ATOM 894 O O . ALA A 1 109 ? 2.867 -3.824 -13.544 1.00 79.88 109 ALA A O 1
ATOM 895 N N . LEU A 1 110 ? 4.787 -3.118 -12.608 1.00 84.12 110 LEU A N 1
ATOM 896 C CA . LEU A 1 110 ? 4.192 -2.656 -11.359 1.00 84.12 110 LEU A CA 1
ATOM 897 C C . LEU A 1 110 ? 3.187 -1.526 -11.601 1.00 84.12 110 LEU A C 1
ATOM 899 O O . LEU A 1 110 ? 2.043 -1.644 -11.169 1.00 84.12 110 LEU A O 1
ATOM 903 N N . ARG A 1 111 ? 3.563 -0.482 -12.356 1.00 86.19 111 ARG A N 1
ATOM 904 C CA . ARG A 1 111 ? 2.658 0.623 -12.726 1.00 86.19 111 ARG A CA 1
ATOM 905 C C . ARG A 1 111 ? 1.390 0.130 -13.417 1.00 86.19 111 ARG A C 1
ATOM 907 O O . ARG A 1 111 ? 0.316 0.631 -13.120 1.00 86.19 111 ARG A O 1
ATOM 914 N N . LYS A 1 112 ? 1.490 -0.876 -14.293 1.00 84.00 112 LYS A N 1
ATOM 915 C CA . LYS A 1 112 ? 0.319 -1.489 -14.947 1.00 84.00 112 LYS A CA 1
ATOM 916 C C . LYS A 1 112 ? -0.570 -2.276 -13.981 1.00 84.00 112 LYS A C 1
ATOM 918 O O . LYS A 1 112 ? -1.773 -2.351 -14.198 1.00 84.00 112 LYS A O 1
ATOM 923 N N . ARG A 1 113 ? 0.005 -2.880 -12.937 1.00 83.12 113 ARG A N 1
ATOM 924 C CA . ARG A 1 113 ? -0.726 -3.718 -11.973 1.00 83.12 113 ARG A CA 1
ATOM 925 C C . ARG A 1 113 ? -1.344 -2.923 -10.826 1.00 83.12 113 ARG A C 1
ATOM 927 O O . ARG A 1 113 ? -2.352 -3.355 -10.278 1.00 83.12 113 ARG A O 1
ATOM 934 N N . LEU A 1 114 ? -0.768 -1.773 -10.481 1.00 85.75 114 LEU A N 1
ATOM 935 C CA . LEU A 1 114 ? -1.262 -0.903 -9.414 1.00 85.75 114 LEU A CA 1
ATOM 936 C C . LEU A 1 114 ? -2.751 -0.528 -9.586 1.00 85.75 114 LEU A C 1
ATOM 938 O O . LEU A 1 114 ? -3.506 -0.800 -8.658 1.00 85.75 114 LEU A O 1
ATOM 942 N N . PRO A 1 115 ? -3.228 -0.021 -10.743 1.00 83.75 115 PRO A N 1
ATOM 943 C CA . PRO A 1 115 ? -4.649 0.292 -10.927 1.00 83.75 115 PRO A CA 1
ATOM 944 C C . PRO A 1 115 ? -5.589 -0.895 -10.686 1.00 83.75 115 PRO A C 1
ATOM 946 O O . PRO A 1 115 ? -6.669 -0.717 -10.139 1.00 83.75 115 PRO A O 1
ATOM 949 N N . ILE A 1 116 ? -5.168 -2.116 -11.034 1.00 83.00 116 ILE A N 1
ATOM 950 C CA . ILE A 1 116 ? -5.970 -3.334 -10.833 1.00 83.00 116 ILE A CA 1
ATOM 951 C C . ILE A 1 116 ? -6.119 -3.636 -9.336 1.00 83.00 116 ILE A C 1
ATOM 953 O O . ILE A 1 116 ? -7.210 -3.938 -8.865 1.00 83.00 116 ILE A O 1
ATOM 957 N N . ALA A 1 117 ? -5.032 -3.514 -8.568 1.00 82.44 117 ALA A N 1
ATOM 958 C CA . ALA A 1 117 ? -5.050 -3.776 -7.128 1.00 82.44 117 ALA A CA 1
ATOM 959 C C . ALA A 1 117 ? -5.861 -2.732 -6.334 1.00 82.44 117 ALA A C 1
ATOM 961 O O . ALA A 1 117 ? -6.368 -3.027 -5.249 1.00 82.44 117 ALA A O 1
ATOM 962 N N . PHE A 1 118 ? -5.969 -1.516 -6.874 1.00 85.06 118 PHE A N 1
ATOM 963 C CA . PHE A 1 118 ? -6.704 -0.403 -6.278 1.00 85.06 118 PHE A CA 1
ATOM 964 C C . PHE A 1 118 ? -8.124 -0.225 -6.836 1.00 85.06 118 PHE A C 1
ATOM 966 O O . PHE A 1 118 ? -8.841 0.575 -6.268 1.00 85.06 118 PHE A O 1
ATOM 973 N N . HIS A 1 119 ? -8.521 -0.945 -7.892 1.00 82.31 119 HIS A N 1
ATOM 974 C CA . HIS A 1 119 ? -9.864 -1.041 -8.499 1.00 82.31 119 HIS A CA 1
ATOM 975 C C . HIS A 1 119 ? -10.859 0.111 -8.215 1.00 82.31 119 HIS A C 1
ATOM 977 O O . HIS A 1 119 ? -11.388 0.258 -7.110 1.00 82.31 119 HIS A O 1
ATOM 983 N N . ASP A 1 120 ? -11.191 0.888 -9.251 1.00 82.06 120 ASP A N 1
ATOM 984 C CA . ASP A 1 120 ? -12.047 2.092 -9.190 1.00 82.06 120 ASP A CA 1
ATOM 985 C C . ASP A 1 120 ? -11.535 3.218 -8.277 1.00 82.06 120 ASP A C 1
ATOM 987 O O . ASP A 1 120 ? -12.241 4.198 -8.031 1.00 82.06 120 ASP A O 1
ATOM 991 N N . ILE A 1 121 ? -10.305 3.114 -7.772 1.00 86.19 121 ILE A N 1
ATOM 992 C CA . ILE A 1 121 ? -9.673 4.167 -6.984 1.00 86.19 121 ILE A CA 1
ATOM 993 C C . ILE A 1 121 ? -8.635 4.876 -7.842 1.00 86.19 121 ILE A C 1
ATOM 995 O O . ILE A 1 121 ? -7.704 4.268 -8.375 1.00 86.19 121 ILE A O 1
ATOM 999 N N . ASP A 1 122 ? -8.786 6.191 -7.933 1.00 88.19 122 ASP A N 1
ATOM 1000 C CA . ASP A 1 122 ? -7.834 7.044 -8.621 1.00 88.19 122 ASP A CA 1
ATOM 1001 C C . ASP A 1 122 ? -6.561 7.215 -7.778 1.00 88.19 122 ASP A C 1
ATOM 1003 O O . ASP A 1 122 ? -6.538 7.910 -6.760 1.00 88.19 122 ASP A O 1
ATOM 1007 N N . LEU A 1 123 ? -5.475 6.584 -8.228 1.00 89.94 123 LEU A N 1
ATOM 1008 C CA . LEU A 1 123 ? -4.153 6.693 -7.608 1.00 89.94 123 LEU A CA 1
ATOM 1009 C C . LEU A 1 123 ? -3.603 8.125 -7.626 1.00 89.94 123 LEU A C 1
ATOM 1011 O O . LEU A 1 123 ? -2.732 8.442 -6.810 1.00 89.94 123 LEU A O 1
ATOM 1015 N N . ALA A 1 124 ? -4.122 9.002 -8.490 1.00 90.44 124 ALA A N 1
ATOM 1016 C CA . ALA A 1 124 ? -3.755 10.411 -8.503 1.00 90.44 124 ALA A CA 1
ATOM 1017 C C . ALA A 1 124 ? -4.201 11.155 -7.238 1.00 90.44 124 ALA A C 1
ATOM 1019 O O . ALA A 1 124 ? -3.725 12.256 -6.987 1.00 90.44 124 ALA A O 1
ATOM 1020 N N . GLN A 1 125 ? -5.054 10.559 -6.399 1.00 91.25 125 GLN A N 1
ATOM 1021 C CA . GLN A 1 125 ? -5.457 11.119 -5.105 1.00 91.25 125 GLN A CA 1
ATOM 1022 C C . GLN A 1 125 ? -4.414 10.895 -3.998 1.00 91.25 125 GLN A C 1
ATOM 1024 O O . GLN A 1 125 ? -4.504 11.504 -2.931 1.00 91.25 125 GLN A O 1
ATOM 1029 N N . PHE A 1 126 ? -3.407 10.051 -4.235 1.00 93.50 126 PHE A N 1
ATOM 1030 C CA . PHE A 1 126 ? -2.437 9.631 -3.223 1.00 93.50 126 PHE A CA 1
ATOM 1031 C C . PHE A 1 126 ? -1.013 10.037 -3.573 1.00 93.50 126 PHE A C 1
ATOM 1033 O O . PHE A 1 126 ? -0.667 10.234 -4.731 1.00 93.50 126 PHE A O 1
ATOM 1040 N N . ASN A 1 127 ? -0.138 10.103 -2.572 1.00 94.25 127 ASN A N 1
ATOM 1041 C CA . ASN A 1 127 ? 1.293 10.220 -2.823 1.00 94.25 127 ASN A CA 1
ATOM 1042 C C . ASN A 1 127 ? 1.829 8.870 -3.299 1.00 94.25 127 ASN A C 1
ATOM 1044 O O . ASN A 1 127 ? 1.991 7.962 -2.485 1.00 94.25 127 ASN A O 1
ATOM 1048 N N . VAL A 1 128 ? 2.145 8.748 -4.587 1.00 93.50 128 VAL A N 1
ATOM 1049 C CA . VAL A 1 128 ? 2.751 7.539 -5.152 1.00 93.50 128 VAL A CA 1
ATOM 1050 C C . VAL A 1 128 ? 4.192 7.838 -5.518 1.00 93.50 128 VAL A C 1
ATOM 1052 O O . VAL A 1 128 ? 4.462 8.598 -6.448 1.00 93.50 128 VAL A O 1
ATOM 1055 N N . ARG A 1 129 ? 5.118 7.239 -4.773 1.00 92.69 129 ARG A N 1
ATOM 1056 C CA . ARG A 1 129 ? 6.552 7.422 -4.963 1.00 92.69 129 ARG A CA 1
ATOM 1057 C C . ARG A 1 129 ? 7.220 6.101 -5.301 1.00 92.69 129 ARG A C 1
ATOM 1059 O O . ARG A 1 129 ? 7.031 5.100 -4.608 1.00 92.69 129 ARG A O 1
ATOM 1066 N N . GLN A 1 130 ? 8.062 6.121 -6.317 1.00 88.50 130 GLN A N 1
ATOM 1067 C CA . GLN A 1 130 ? 9.000 5.058 -6.604 1.00 88.50 130 GLN A CA 1
ATOM 1068 C C . GLN A 1 130 ? 10.079 5.049 -5.507 1.00 88.50 130 GLN A C 1
ATOM 1070 O O . GLN A 1 130 ? 10.827 6.012 -5.330 1.00 88.50 130 GLN A O 1
ATOM 1075 N N . SER A 1 131 ? 10.121 3.982 -4.704 1.00 84.69 131 SER A N 1
ATOM 1076 C CA . SER A 1 131 ? 11.072 3.882 -3.584 1.00 84.69 131 SER A CA 1
ATOM 1077 C C . SER A 1 131 ? 12.453 3.448 -4.053 1.00 84.69 131 SER A C 1
ATOM 1079 O O . SER A 1 131 ? 13.465 3.852 -3.485 1.00 84.69 131 SER A O 1
ATOM 1081 N N . ASP A 1 132 ? 12.484 2.592 -5.064 1.00 79.06 132 ASP A N 1
ATOM 1082 C CA . ASP A 1 132 ? 13.676 2.163 -5.768 1.00 79.06 132 ASP A CA 1
ATOM 1083 C C . ASP A 1 132 ? 13.276 1.736 -7.180 1.00 79.06 132 ASP A C 1
ATOM 1085 O O . ASP A 1 132 ? 12.154 1.945 -7.634 1.00 79.06 132 ASP A O 1
ATOM 1089 N N . ARG A 1 133 ? 14.187 1.092 -7.894 1.00 73.81 133 ARG A N 1
ATOM 1090 C CA . ARG A 1 133 ? 13.952 0.748 -9.286 1.00 73.81 133 ARG A CA 1
ATOM 1091 C C . ARG A 1 133 ? 12.803 -0.243 -9.534 1.00 73.81 133 ARG A C 1
ATOM 1093 O O . ARG A 1 133 ? 12.366 -0.337 -10.673 1.00 73.81 133 ARG A O 1
ATOM 1100 N N . THR A 1 134 ? 12.325 -0.980 -8.532 1.00 77.12 134 THR A N 1
ATOM 1101 C CA . THR A 1 134 ? 11.286 -2.009 -8.711 1.00 77.12 134 THR A CA 1
ATOM 1102 C C . THR A 1 134 ? 10.090 -1.860 -7.778 1.00 77.12 134 THR A C 1
ATOM 1104 O O . THR A 1 134 ? 9.123 -2.600 -7.947 1.00 77.12 134 THR A O 1
ATOM 1107 N N . ASN A 1 135 ? 10.142 -0.940 -6.814 1.00 87.19 135 ASN A N 1
ATOM 1108 C CA . ASN A 1 135 ? 9.205 -0.871 -5.696 1.00 87.19 135 ASN A CA 1
ATOM 1109 C C . ASN A 1 135 ? 8.501 0.493 -5.626 1.00 87.19 135 ASN A C 1
ATOM 1111 O O . ASN A 1 135 ? 9.077 1.528 -5.973 1.00 87.19 135 ASN A O 1
ATOM 1115 N N . ALA A 1 136 ? 7.275 0.508 -5.103 1.00 91.38 136 ALA A N 1
ATOM 1116 C CA . ALA A 1 136 ? 6.509 1.727 -4.847 1.00 91.38 136 ALA A CA 1
ATOM 1117 C C . ALA A 1 136 ? 6.075 1.833 -3.387 1.00 91.38 136 ALA A C 1
ATOM 1119 O O . ALA A 1 136 ? 5.827 0.840 -2.704 1.00 91.38 136 ALA A O 1
ATOM 1120 N N . ILE A 1 137 ? 5.937 3.078 -2.945 1.00 94.50 137 ILE A N 1
ATOM 1121 C CA . ILE A 1 137 ? 5.272 3.456 -1.708 1.00 94.50 137 ILE A CA 1
ATOM 1122 C C . ILE A 1 137 ? 4.086 4.352 -2.076 1.00 94.50 137 ILE A C 1
ATOM 1124 O O . ILE A 1 137 ? 4.265 5.383 -2.726 1.00 94.50 137 ILE A O 1
ATOM 1128 N N . ILE A 1 138 ? 2.889 3.966 -1.644 1.00 95.25 138 ILE A N 1
ATOM 1129 C CA . ILE A 1 138 ? 1.642 4.717 -1.802 1.00 95.25 138 ILE A CA 1
ATOM 1130 C C . ILE A 1 138 ? 1.210 5.211 -0.426 1.00 95.25 138 ILE A C 1
ATOM 1132 O O . ILE A 1 138 ? 1.106 4.412 0.499 1.00 95.25 138 ILE A O 1
ATOM 1136 N N . ARG A 1 139 ? 0.963 6.510 -0.261 1.00 96.06 139 ARG A N 1
ATOM 1137 C CA . ARG A 1 139 ? 0.552 7.099 1.024 1.00 96.06 139 ARG A CA 1
ATOM 1138 C C . ARG A 1 139 ? -0.686 7.960 0.883 1.00 96.06 139 ARG A C 1
ATOM 1140 O O . ARG A 1 139 ? -0.822 8.673 -0.116 1.00 96.06 139 ARG A O 1
ATOM 1147 N N . SER A 1 140 ? -1.519 7.957 1.920 1.00 94.12 140 SER A N 1
ATOM 1148 C CA . SER A 1 140 ? -2.606 8.923 2.038 1.00 94.12 140 SER A CA 1
ATOM 1149 C C . SER A 1 140 ? -2.076 10.361 1.993 1.00 94.12 140 SER A C 1
ATOM 1151 O O . SER A 1 140 ? -0.904 10.655 2.267 1.00 94.12 140 SER A O 1
ATOM 1153 N N . VAL A 1 141 ? -2.953 11.276 1.594 1.00 92.44 141 VAL A N 1
ATOM 1154 C CA . VAL A 1 141 ? -2.702 12.717 1.597 1.00 92.44 141 VAL A CA 1
ATOM 1155 C C . VAL A 1 141 ? -3.529 13.313 2.729 1.00 92.44 141 VAL A C 1
ATOM 1157 O O . VAL A 1 141 ? -4.681 12.930 2.924 1.00 92.44 141 VAL A O 1
ATOM 1160 N N . LYS A 1 142 ? -2.938 14.225 3.505 1.00 87.31 142 LYS A N 1
ATOM 1161 C CA . LYS A 1 142 ? -3.662 14.906 4.584 1.00 87.31 142 LYS A CA 1
ATOM 1162 C C . LYS A 1 142 ? -4.815 15.726 4.009 1.00 87.31 142 LYS A C 1
ATOM 1164 O O . LYS A 1 142 ? -4.692 16.285 2.921 1.00 87.31 142 LYS A O 1
ATOM 1169 N N . ALA A 1 143 ? -5.912 15.832 4.756 1.00 83.50 143 ALA A N 1
ATOM 1170 C CA . ALA A 1 143 ? -7.062 16.631 4.348 1.00 83.50 143 ALA A CA 1
ATOM 1171 C C . ALA A 1 143 ? -6.638 18.068 3.986 1.00 83.50 143 ALA A C 1
ATOM 1173 O O . ALA A 1 143 ? -5.955 18.739 4.759 1.00 83.50 143 ALA A O 1
ATOM 1174 N N . GLY A 1 144 ? -7.023 18.521 2.791 1.00 83.25 144 GLY A N 1
ATOM 1175 C CA . GLY A 1 144 ? -6.665 19.841 2.260 1.00 83.25 144 GLY A CA 1
ATOM 1176 C C . GLY A 1 144 ? -5.289 19.934 1.586 1.00 83.25 144 GLY A C 1
ATOM 1177 O O . GLY A 1 144 ? -5.008 20.947 0.946 1.00 83.25 144 GLY A O 1
ATOM 1178 N N . GLU A 1 145 ? -4.444 18.902 1.663 1.00 89.50 145 GLU A N 1
ATOM 1179 C CA . GLU A 1 145 ? -3.199 18.838 0.894 1.00 89.50 145 GLU A CA 1
ATOM 1180 C C . GLU A 1 145 ? -3.422 18.228 -0.496 1.00 89.50 145 GLU A C 1
ATOM 1182 O O . GLU A 1 145 ? -4.361 17.469 -0.737 1.00 89.50 145 GLU A O 1
ATOM 1187 N N . LYS A 1 146 ? -2.523 18.558 -1.429 1.00 89.81 146 LYS A N 1
ATOM 1188 C CA . LYS A 1 146 ? -2.434 17.894 -2.733 1.00 89.81 146 LYS A CA 1
ATOM 1189 C C . LYS A 1 146 ? -1.312 16.849 -2.717 1.00 89.81 146 LYS A C 1
ATOM 1191 O O . LYS A 1 146 ? -0.300 17.064 -2.038 1.00 89.81 146 LYS A O 1
ATOM 1196 N N . PRO A 1 147 ? -1.441 15.757 -3.487 1.00 93.12 147 PRO A N 1
ATOM 1197 C CA . PRO A 1 147 ? -0.343 14.827 -3.709 1.00 93.12 147 PRO A CA 1
ATOM 1198 C C . PRO A 1 147 ? 0.899 15.547 -4.246 1.00 93.12 147 PRO A C 1
ATOM 1200 O O . PRO A 1 147 ? 0.814 16.379 -5.148 1.00 93.12 147 PRO A O 1
ATOM 1203 N N . ARG A 1 148 ? 2.064 15.212 -3.692 1.00 92.62 148 ARG A N 1
ATOM 1204 C CA . ARG A 1 148 ? 3.374 15.762 -4.074 1.00 92.62 148 ARG A CA 1
ATOM 1205 C C . ARG A 1 148 ? 4.154 14.838 -5.004 1.00 92.62 148 ARG A C 1
ATOM 1207 O O . ARG A 1 148 ? 4.997 15.316 -5.752 1.00 92.62 148 ARG A O 1
ATOM 1214 N N . TYR A 1 149 ? 3.888 13.534 -4.938 1.00 91.69 149 TYR A N 1
ATOM 1215 C CA . TYR A 1 149 ? 4.583 12.507 -5.718 1.00 91.69 149 TYR A CA 1
ATOM 1216 C C . TYR A 1 149 ? 3.583 11.706 -6.544 1.00 91.69 149 TYR A C 1
ATOM 1218 O O . TYR A 1 149 ? 2.539 11.309 -6.021 1.00 91.69 149 TYR A O 1
ATOM 1226 N N . GLN A 1 150 ? 3.903 11.502 -7.821 1.00 91.50 150 GLN A N 1
ATOM 1227 C CA . GLN A 1 150 ? 3.025 10.913 -8.835 1.00 91.50 150 GLN A CA 1
ATOM 1228 C C . GLN A 1 150 ? 3.822 10.035 -9.815 1.00 91.50 150 GLN A C 1
ATOM 1230 O O . GLN A 1 150 ? 3.571 10.030 -11.017 1.00 91.50 150 GLN A O 1
ATOM 1235 N N . ASP A 1 151 ? 4.789 9.266 -9.310 1.00 89.31 151 ASP A N 1
ATOM 1236 C CA . ASP A 1 151 ? 5.746 8.526 -10.153 1.00 89.31 151 ASP A CA 1
ATOM 1237 C C . ASP A 1 151 ? 5.077 7.413 -10.984 1.00 89.31 151 ASP A C 1
ATOM 1239 O O . ASP A 1 151 ? 5.653 6.882 -11.935 1.00 89.31 151 ASP A O 1
ATOM 1243 N N . HIS A 1 152 ? 3.839 7.047 -10.640 1.00 87.38 152 HIS A N 1
ATOM 1244 C CA . HIS A 1 152 ? 3.056 6.075 -11.397 1.00 87.38 152 HIS A CA 1
ATOM 1245 C C . HIS A 1 152 ? 2.543 6.607 -12.742 1.00 87.38 152 HIS A C 1
ATOM 1247 O O . HIS A 1 152 ? 2.192 5.796 -13.601 1.00 87.38 152 HIS A O 1
ATOM 1253 N N . ILE A 1 153 ? 2.500 7.929 -12.945 1.00 87.56 153 ILE A N 1
ATOM 1254 C CA . ILE A 1 153 ? 2.085 8.520 -14.218 1.00 87.56 153 ILE A CA 1
ATOM 1255 C C . ILE A 1 153 ? 3.172 8.219 -15.265 1.00 87.56 153 ILE A C 1
ATOM 1257 O O . ILE A 1 153 ? 4.341 8.550 -15.048 1.00 87.56 153 ILE A O 1
ATOM 1261 N N . PRO A 1 154 ? 2.837 7.575 -16.399 1.00 82.44 154 PRO A N 1
ATOM 1262 C CA . PRO A 1 154 ? 3.824 7.260 -17.424 1.00 82.44 154 PRO A CA 1
ATOM 1263 C C . PRO A 1 154 ? 4.497 8.514 -17.995 1.00 82.44 154 PRO A C 1
ATOM 1265 O O . PRO A 1 154 ? 3.824 9.457 -18.406 1.00 82.44 154 PRO A O 1
ATOM 1268 N N . ASN A 1 155 ? 5.826 8.490 -18.094 1.00 82.75 155 ASN A N 1
ATOM 1269 C CA . ASN A 1 155 ? 6.616 9.511 -18.775 1.00 82.75 155 ASN A CA 1
ATOM 1270 C C . ASN A 1 155 ? 7.464 8.831 -19.851 1.00 82.75 155 ASN A C 1
ATOM 1272 O O . ASN A 1 155 ? 8.425 8.136 -19.539 1.00 82.75 155 ASN A O 1
ATOM 1276 N N . ALA A 1 156 ? 7.107 9.034 -21.120 1.00 78.69 156 ALA A N 1
ATOM 1277 C CA . ALA A 1 156 ? 7.734 8.342 -22.246 1.00 78.69 156 ALA A CA 1
ATOM 1278 C C . ALA A 1 156 ? 9.242 8.608 -22.373 1.00 78.69 156 ALA A C 1
ATOM 1280 O O . ALA A 1 156 ? 9.988 7.729 -22.797 1.00 78.69 156 ALA A O 1
ATOM 1281 N N . ARG A 1 157 ? 9.699 9.809 -22.004 1.00 79.94 157 ARG A N 1
ATOM 1282 C CA . ARG A 1 157 ? 11.120 10.158 -22.059 1.00 79.94 157 ARG A CA 1
ATOM 1283 C C . ARG A 1 157 ? 11.894 9.448 -20.955 1.00 79.94 157 ARG A C 1
ATOM 1285 O O . ARG A 1 157 ? 12.901 8.816 -21.242 1.00 79.94 157 ARG A O 1
ATOM 1292 N N . GLN A 1 158 ? 11.392 9.532 -19.726 1.00 74.69 158 GLN A N 1
ATOM 1293 C CA . GLN A 1 158 ? 12.013 8.880 -18.576 1.00 74.69 158 GLN A CA 1
ATOM 1294 C C . GLN A 1 158 ? 12.031 7.361 -18.753 1.00 74.69 158 GLN A C 1
ATOM 1296 O O . GLN A 1 158 ? 13.072 6.744 -18.590 1.00 74.69 158 GLN A O 1
ATOM 1301 N N . ASP A 1 159 ? 10.914 6.782 -19.201 1.00 76.31 159 ASP A N 1
ATOM 1302 C CA . ASP A 1 159 ? 10.805 5.357 -19.507 1.00 76.31 159 ASP A CA 1
ATOM 1303 C C . ASP A 1 159 ? 11.857 4.896 -20.531 1.00 76.31 159 ASP A C 1
ATOM 1305 O O . ASP A 1 159 ? 12.396 3.801 -20.399 1.00 76.31 159 ASP A O 1
ATOM 1309 N N . ARG A 1 160 ? 12.156 5.721 -21.542 1.00 77.00 160 ARG A N 1
ATOM 1310 C CA . ARG A 1 160 ? 13.159 5.411 -22.567 1.00 77.00 160 ARG A CA 1
ATOM 1311 C C . ARG A 1 160 ? 14.591 5.531 -22.041 1.00 77.00 160 ARG A C 1
ATOM 1313 O O . ARG A 1 160 ? 15.400 4.644 -22.288 1.00 77.00 160 ARG A O 1
ATOM 1320 N N . GLU A 1 161 ? 14.902 6.606 -21.319 1.00 74.88 161 GLU A N 1
ATOM 1321 C CA . GLU A 1 161 ? 16.220 6.803 -20.691 1.00 74.88 161 GLU A CA 1
ATOM 1322 C C . GLU A 1 161 ? 16.534 5.654 -19.710 1.00 74.88 161 GLU A C 1
ATOM 1324 O O . GLU A 1 161 ? 17.644 5.118 -19.673 1.00 74.88 161 GLU A O 1
ATOM 1329 N N . ASP A 1 162 ? 15.518 5.217 -18.970 1.00 70.88 162 ASP A N 1
ATOM 1330 C CA . ASP A 1 162 ? 15.566 4.082 -18.059 1.00 70.88 162 ASP A CA 1
ATOM 1331 C C . ASP A 1 162 ? 15.772 2.737 -18.791 1.00 70.88 162 ASP A C 1
ATOM 1333 O O . ASP A 1 162 ? 16.579 1.907 -18.356 1.00 70.88 162 ASP A O 1
ATOM 1337 N N . GLU A 1 163 ? 15.089 2.513 -19.921 1.00 71.19 163 GLU A N 1
ATOM 1338 C CA . GLU A 1 163 ? 15.286 1.338 -20.788 1.00 71.19 163 GLU A CA 1
ATOM 1339 C C . GLU A 1 163 ? 16.729 1.244 -21.301 1.00 71.19 163 GLU A C 1
ATOM 1341 O O . GLU A 1 163 ? 17.374 0.202 -21.137 1.00 71.19 163 GLU A O 1
ATOM 1346 N N . GLU A 1 164 ? 17.263 2.343 -21.837 1.00 73.19 164 GLU A N 1
ATOM 1347 C CA . GLU A 1 164 ? 18.633 2.427 -22.355 1.00 73.19 164 GLU A CA 1
ATOM 1348 C C . GLU A 1 164 ? 19.670 2.153 -21.242 1.00 73.19 164 GLU A C 1
ATOM 1350 O O . GLU A 1 164 ? 20.635 1.403 -21.434 1.00 73.19 164 GLU A O 1
ATOM 1355 N N . LEU A 1 165 ? 19.441 2.676 -20.030 1.00 71.81 165 LEU A N 1
ATOM 1356 C CA . LEU A 1 165 ? 20.300 2.436 -18.866 1.00 71.81 165 LEU A CA 1
ATOM 1357 C C . LEU A 1 165 ? 20.251 0.974 -18.389 1.00 71.81 165 LEU A C 1
ATOM 1359 O O . LEU A 1 165 ? 21.274 0.406 -17.983 1.00 71.81 165 LEU A O 1
ATOM 1363 N N . SER A 1 166 ? 19.069 0.354 -18.417 1.00 68.69 166 SER A N 1
ATOM 1364 C CA . SER A 1 166 ? 18.879 -1.047 -18.031 1.00 68.69 166 SER A CA 1
ATOM 1365 C C . SER A 1 166 ? 19.570 -1.992 -19.007 1.00 68.69 166 SER A C 1
ATOM 1367 O O . SER A 1 166 ? 20.226 -2.942 -18.573 1.00 68.69 166 SER A O 1
ATOM 1369 N N . GLU A 1 167 ? 19.454 -1.731 -20.308 1.00 69.00 167 GLU A N 1
ATOM 1370 C CA . GLU A 1 167 ? 20.127 -2.516 -21.338 1.00 69.00 167 GLU A CA 1
ATOM 1371 C C . GLU A 1 167 ? 21.649 -2.433 -21.172 1.00 69.00 167 GLU A C 1
ATOM 1373 O O . GLU A 1 167 ? 22.314 -3.466 -21.078 1.00 69.00 167 GLU A O 1
ATOM 1378 N N . ALA A 1 168 ? 22.200 -1.232 -20.978 1.00 70.81 168 ALA A N 1
ATOM 1379 C CA . ALA A 1 168 ? 23.628 -1.043 -20.720 1.00 70.81 168 ALA A CA 1
ATOM 1380 C C . ALA A 1 168 ? 24.120 -1.789 -19.462 1.00 70.81 168 ALA A C 1
ATOM 1382 O O . ALA A 1 168 ? 25.199 -2.393 -19.464 1.00 70.81 168 ALA A O 1
ATOM 1383 N N . TYR A 1 169 ? 23.334 -1.787 -18.378 1.00 69.38 169 TYR A N 1
ATOM 1384 C CA . TYR A 1 169 ? 23.672 -2.517 -17.153 1.00 69.38 169 TYR A CA 1
ATOM 1385 C C . TYR A 1 169 ? 23.663 -4.036 -17.367 1.00 69.38 169 TYR A C 1
ATOM 1387 O O . TYR A 1 169 ? 24.580 -4.726 -16.913 1.00 69.38 169 TYR A O 1
ATOM 1395 N N . PHE A 1 170 ? 22.663 -4.554 -18.084 1.00 66.69 170 PHE A N 1
ATOM 1396 C CA . PHE A 1 170 ? 22.545 -5.976 -18.398 1.00 66.69 170 PHE A CA 1
ATOM 1397 C C . PHE A 1 170 ? 23.708 -6.456 -19.274 1.00 66.69 170 PHE A C 1
ATOM 1399 O O . PHE A 1 170 ? 24.352 -7.452 -18.940 1.00 66.69 170 PHE A O 1
ATOM 1406 N N . GLN A 1 171 ? 24.064 -5.695 -20.315 1.00 67.00 171 GLN A N 1
ATOM 1407 C CA . GLN A 1 171 ? 25.239 -5.965 -21.152 1.00 67.00 171 GLN A CA 1
ATOM 1408 C C . GLN A 1 171 ? 26.524 -6.043 -20.319 1.00 67.00 171 GLN A C 1
ATOM 1410 O O . GLN A 1 171 ? 27.312 -6.983 -20.440 1.00 67.00 171 GLN A O 1
ATOM 1415 N N . ARG A 1 172 ? 26.720 -5.090 -19.401 1.00 67.50 172 ARG A N 1
ATOM 1416 C CA . ARG A 1 172 ? 27.902 -5.054 -18.531 1.00 67.50 172 ARG A CA 1
ATOM 1417 C C . ARG A 1 172 ? 27.941 -6.225 -17.546 1.00 67.50 172 ARG A C 1
ATOM 1419 O O . ARG A 1 172 ? 29.017 -6.763 -17.276 1.00 67.50 172 ARG A O 1
ATOM 1426 N N . ALA A 1 173 ? 26.793 -6.629 -17.006 1.00 66.44 173 ALA A N 1
ATOM 1427 C CA . ALA A 1 173 ? 26.687 -7.779 -16.112 1.00 66.44 173 ALA A CA 1
ATOM 1428 C C . ALA A 1 173 ? 26.974 -9.102 -16.844 1.00 66.44 173 ALA A C 1
ATOM 1430 O O . ALA A 1 173 ? 27.711 -9.938 -16.314 1.00 66.44 173 ALA A O 1
ATOM 1431 N N . LEU A 1 174 ? 26.468 -9.268 -18.071 1.00 64.50 174 LEU A N 1
ATOM 1432 C CA . LEU A 1 174 ? 26.747 -10.428 -18.921 1.00 64.50 174 LEU A CA 1
ATOM 1433 C C . LEU A 1 174 ? 28.221 -10.512 -19.328 1.00 64.50 174 LEU A C 1
ATOM 1435 O O . LEU A 1 174 ? 28.818 -11.582 -19.202 1.00 64.50 174 LEU A O 1
ATOM 1439 N N . MET A 1 175 ? 28.845 -9.395 -19.715 1.00 63.66 175 MET A N 1
ATOM 1440 C CA . MET A 1 175 ? 30.289 -9.353 -19.974 1.00 63.66 175 MET A CA 1
ATOM 1441 C C . MET A 1 175 ? 31.093 -9.777 -18.744 1.00 63.66 175 MET A C 1
ATOM 1443 O O . MET A 1 175 ? 32.025 -10.569 -18.854 1.00 63.66 175 MET A O 1
ATOM 1447 N N . LYS A 1 176 ? 30.734 -9.275 -17.557 1.00 65.81 176 LYS A N 1
ATOM 1448 C CA . LYS A 1 176 ? 31.475 -9.558 -16.322 1.00 65.81 176 LYS A CA 1
ATOM 1449 C C . LYS A 1 176 ? 31.315 -11.006 -15.852 1.00 65.81 176 LYS A C 1
ATOM 1451 O O . LYS A 1 176 ? 32.245 -11.550 -15.266 1.00 65.81 176 LYS A O 1
ATOM 1456 N N . ARG A 1 177 ? 30.146 -11.614 -16.074 1.00 58.91 177 ARG A N 1
ATOM 1457 C CA . ARG A 1 177 ? 29.821 -12.963 -15.583 1.00 58.91 177 ARG A CA 1
ATOM 1458 C C . ARG A 1 177 ? 30.141 -14.072 -16.587 1.00 58.91 177 ARG A C 1
ATOM 1460 O O . ARG A 1 177 ? 30.473 -15.171 -16.161 1.00 58.91 177 ARG A O 1
ATOM 1467 N N . TYR A 1 178 ? 30.055 -13.785 -17.885 1.00 66.06 178 TYR A N 1
ATOM 1468 C CA . TYR A 1 178 ? 30.157 -14.789 -18.950 1.00 66.06 178 TYR A CA 1
ATOM 1469 C C . TYR A 1 178 ? 31.089 -14.395 -20.107 1.00 66.06 178 TYR A C 1
ATOM 1471 O O . TYR A 1 178 ? 31.261 -15.183 -21.030 1.00 66.06 178 TYR A O 1
ATOM 1479 N N . GLY A 1 179 ? 31.681 -13.193 -20.105 1.00 57.03 179 GLY A N 1
ATOM 1480 C CA . GLY A 1 179 ? 32.521 -12.716 -21.214 1.00 57.03 179 GLY A CA 1
ATOM 1481 C C . GLY A 1 179 ? 31.749 -12.391 -22.501 1.00 57.03 179 GLY A C 1
ATOM 1482 O O . GLY A 1 179 ? 32.359 -12.248 -23.556 1.00 57.03 179 GLY A O 1
ATOM 1483 N N . ILE A 1 180 ? 30.418 -12.281 -22.432 1.00 56.41 180 ILE A N 1
ATOM 1484 C CA . ILE A 1 180 ? 29.544 -12.094 -23.599 1.00 56.41 180 ILE A CA 1
ATOM 1485 C C . ILE A 1 180 ? 29.366 -10.600 -23.891 1.00 56.41 180 ILE A C 1
ATOM 1487 O O . ILE A 1 180 ? 28.912 -9.855 -23.026 1.00 56.41 180 ILE A O 1
ATOM 1491 N N . SER A 1 181 ? 29.680 -10.185 -25.121 1.00 51.06 181 SER A N 1
ATOM 1492 C CA . SER A 1 181 ? 29.387 -8.858 -25.678 1.00 51.06 181 SER A CA 1
ATOM 1493 C C . SER A 1 181 ? 28.238 -8.986 -26.675 1.00 51.06 181 SER A C 1
ATOM 1495 O O . SER A 1 181 ? 28.419 -9.633 -27.707 1.00 51.06 181 SER A O 1
ATOM 1497 N N . VAL A 1 182 ? 27.068 -8.404 -26.399 1.00 50.62 182 VAL A N 1
ATOM 1498 C CA . VAL A 1 182 ? 25.948 -8.420 -27.354 1.00 50.62 182 VAL A CA 1
ATOM 1499 C C . VAL A 1 182 ? 25.920 -7.084 -28.096 1.00 50.62 182 VAL A C 1
ATOM 1501 O O . VAL A 1 182 ? 25.843 -6.019 -27.487 1.00 50.62 182 VAL A O 1
ATOM 1504 N N . CYS A 1 183 ? 26.026 -7.133 -29.423 1.00 44.75 183 CYS A N 1
ATOM 1505 C CA . CYS A 1 183 ? 25.968 -5.952 -30.278 1.00 44.75 183 CYS A CA 1
ATOM 1506 C C . CYS A 1 183 ?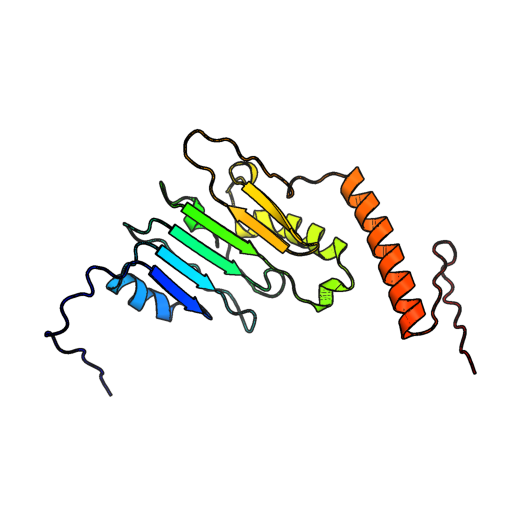 24.506 -5.668 -30.648 1.00 44.75 183 CYS A C 1
ATOM 1508 O O . CYS A 1 183 ? 23.865 -6.500 -31.282 1.00 44.75 183 CYS A O 1
ATOM 1510 N N . SER A 1 184 ? 23.982 -4.496 -30.284 1.00 43.69 184 SER A N 1
ATOM 1511 C CA . SER A 1 184 ? 22.569 -4.127 -30.486 1.00 43.69 184 SER A CA 1
ATOM 1512 C C . SER A 1 184 ? 22.144 -3.978 -31.956 1.00 43.69 184 SER A C 1
ATOM 1514 O O . SER A 1 184 ? 20.956 -3.869 -32.235 1.00 43.69 184 SER A O 1
ATOM 1516 N N . HIS A 1 185 ? 23.090 -4.005 -32.902 1.00 44.28 185 HIS A N 1
ATOM 1517 C CA . HIS A 1 185 ? 22.822 -3.908 -34.344 1.00 44.28 185 HIS A CA 1
ATOM 1518 C C . HIS A 1 185 ? 22.949 -5.232 -35.110 1.00 44.28 185 HIS A C 1
ATOM 1520 O O . HIS A 1 185 ? 22.636 -5.275 -36.298 1.00 44.28 185 HIS A O 1
ATOM 1526 N N . CYS A 1 186 ? 23.361 -6.319 -34.456 1.00 36.41 186 CYS A N 1
ATOM 1527 C CA . CYS A 1 186 ? 23.515 -7.618 -35.101 1.00 36.41 186 CYS A CA 1
ATOM 1528 C C . CYS A 1 186 ? 22.847 -8.693 -34.249 1.00 36.41 186 CYS A C 1
ATOM 1530 O O . CYS A 1 186 ? 23.306 -8.994 -33.150 1.00 36.41 186 CYS A O 1
ATOM 1532 N N . ALA A 1 187 ? 21.812 -9.339 -34.787 1.00 38.09 187 ALA A N 1
ATOM 1533 C CA . ALA A 1 187 ? 21.216 -10.558 -34.236 1.00 38.09 187 ALA A CA 1
ATOM 1534 C C . ALA A 1 187 ? 22.155 -11.782 -34.370 1.00 38.09 187 ALA A C 1
ATOM 1536 O O . ALA A 1 187 ? 21.741 -12.858 -34.790 1.00 38.09 187 ALA A O 1
ATOM 1537 N N . PHE A 1 188 ? 23.436 -11.618 -34.039 1.00 41.28 188 PHE A N 1
ATOM 1538 C CA . PHE A 1 188 ? 24.439 -12.673 -34.005 1.00 41.28 188 PHE A CA 1
ATOM 1539 C C . PHE A 1 188 ? 25.162 -12.620 -32.659 1.00 41.28 188 PHE A C 1
ATOM 1541 O O . PHE A 1 188 ? 25.944 -11.713 -32.377 1.00 41.28 188 PHE A O 1
ATOM 1548 N N . TYR A 1 189 ? 24.880 -13.613 -31.816 1.00 41.53 189 TYR A N 1
ATOM 1549 C CA . TYR A 1 189 ? 25.599 -13.845 -30.570 1.00 41.53 189 TYR A CA 1
ATOM 1550 C C . TYR A 1 189 ? 27.045 -14.233 -30.897 1.00 41.53 189 TYR A C 1
ATOM 1552 O O . TYR A 1 189 ? 27.302 -15.320 -31.411 1.00 41.53 189 TYR A O 1
ATOM 1560 N N . MET A 1 190 ? 27.999 -13.344 -30.617 1.00 41.62 190 MET A N 1
ATOM 1561 C CA . MET A 1 190 ? 29.419 -13.641 -30.782 1.00 41.62 190 MET A CA 1
ATOM 1562 C C . MET A 1 190 ? 29.979 -14.155 -29.449 1.00 41.62 190 MET A C 1
ATOM 1564 O O . MET A 1 190 ? 30.145 -13.401 -28.490 1.00 41.62 190 MET A O 1
ATOM 1568 N N . TYR A 1 191 ? 30.237 -15.461 -29.377 1.00 45.12 191 TYR A N 1
ATOM 1569 C CA . TYR A 1 191 ? 30.846 -16.107 -28.216 1.00 45.12 191 TYR A CA 1
ATOM 1570 C C . TYR A 1 191 ? 32.367 -15.927 -28.268 1.00 45.12 191 TYR A C 1
ATOM 1572 O O . TYR A 1 191 ? 33.038 -16.557 -29.083 1.00 45.12 191 TYR A O 1
ATOM 1580 N N . ILE A 1 192 ? 32.932 -15.094 -27.391 1.00 47.50 192 ILE A N 1
ATOM 1581 C CA . ILE A 1 192 ? 34.381 -15.079 -27.152 1.00 47.50 192 ILE A CA 1
ATOM 1582 C C . ILE A 1 192 ? 34.654 -15.956 -25.930 1.00 47.50 192 ILE A C 1
ATOM 1584 O O . ILE A 1 192 ? 34.564 -15.508 -24.789 1.00 47.50 192 ILE A O 1
ATOM 1588 N N . ILE A 1 193 ? 34.986 -17.225 -26.172 1.00 40.56 193 ILE A N 1
ATOM 1589 C CA . ILE A 1 193 ? 35.524 -18.110 -25.135 1.00 40.56 193 ILE A CA 1
ATOM 1590 C C . ILE A 1 193 ? 36.987 -17.706 -24.927 1.00 40.56 193 ILE A C 1
ATOM 1592 O O . ILE A 1 193 ? 37.833 -17.973 -25.781 1.00 40.56 193 ILE A O 1
ATOM 1596 N N . LYS A 1 194 ? 37.297 -17.038 -23.810 1.00 40.81 194 LYS A N 1
ATOM 1597 C CA . LYS A 1 194 ? 38.692 -16.887 -23.377 1.00 40.81 194 LYS A CA 1
ATOM 1598 C C . LYS A 1 194 ? 39.205 -18.264 -22.943 1.00 40.81 194 LYS A C 1
ATOM 1600 O O . LYS A 1 194 ? 38.642 -18.848 -22.021 1.00 40.81 194 LYS A O 1
ATOM 1605 N N . LYS A 1 195 ? 40.215 -18.770 -23.658 1.00 38.12 195 LYS A N 1
ATOM 1606 C CA . LYS A 1 195 ? 41.054 -19.892 -23.215 1.00 38.12 195 LYS A CA 1
ATOM 1607 C C . LYS A 1 195 ? 41.929 -19.471 -22.042 1.00 38.12 195 LYS A C 1
ATOM 1609 O O . LYS A 1 195 ? 42.320 -18.281 -22.018 1.00 38.12 195 LYS A O 1
#

Foldseek 3Di:
DDPDDDPPPDQLQAQQEDEDAQDDPVCVVVCVRNVHLEYEYEHDLDDEEGDADDHDPNNQEYEYEAAALPRYHYDFQSVVCLVPPNHKYKYKYHHDPVCVLVQLVLQVVCLVCVCRNNDPDDLQQWQWDDPDSRMIMTTHDPPPDGHPHDPSPDDPVVSVVVVVVSVVVNQVVCCVPQVWHDDPVDPDGDHDDDD

Radius of gyration: 22.0 Å; chains: 1; bounding box: 55×48×70 Å

Secondary structure (DSSP, 8-state):
------TTS---TT--EEEEES--THHHHHHHHH--SEEEEE--SSSSBPPPP---TT--EEEEEETTTTTSB--TTTTGGGGSTT-EEEEEE---GGGGGSHHHHHHHHHHHHHHHH-S--GGGSEEEE-SSS-EEEE---TTPPPS-BTTS--HHHHHHHHHHHHHHHHHHHHHHH--B--TT-S--B-----

Sequence (195 aa):
MHFTFGAELAPWTHVGSIKIKNFDSKWCRVLEILRPAELTIEYAWEGGELDKFVPYPGLKKLDVTVPELLRVKMCESFFDFVKTPDLEFSVFVGNPCEYKFHIMGAWRALRKRLPIAFHDIDLAQFNVRQSDRTNAIIRSVKAGEKPRYQDHIPNARQDREDEELSEAYFQRALMKRYGISVCSHCAFYMYIIKK